Protein AF-A0A9N8K5P6-F1 (afdb_monomer_lite)

InterPro domains:
  IPR005018 DOMON domain [PS50836] (1-98)
  IPR005018 DOMON domain [SM00664] (9-98)
  IPR015920 Cellobiose dehydrogenase-like, cytochrome domain [PF16010] (2-132)
  IPR015920 Cellobiose dehydrogenase-like, cytochrome domain [cd09630] (1-126)
  IPR018825 Domain of unknown function DUF2427 [PF10348] (163-212)

Radius of gyration: 23.43 Å; chains: 1; bounding box: 53×35×74 Å

Foldseek 3Di:
DKDFLQFLKKKKWFDADQAQIFMWIKGAEPPPQGIAIFTFHHNDDDFTFGQPVWDWDKHWHQPPRMTDMDTHTDPVVVRRRDDFDLQDLFGKMKIFTHHGDPDHQYRDSGTGGDDTFKMWMKGFGSPVVDDPDDDAAPDPVRHNDDDRIGPTPPIGGDDPVLVVLLVVLLCCLPVPQLVVLVVCCVPPHPVSSVVSNVVSVVSVVVSVVSVVVVVVD

Organism: NCBI:txid2773714

Structure (mmCIF, N/CA/C/O backbone):
data_AF-A0A9N8K5P6-F1
#
_entry.id   AF-A0A9N8K5P6-F1
#
loop_
_atom_site.group_PDB
_atom_site.id
_atom_site.type_symbol
_atom_site.label_atom_id
_atom_site.label_alt_id
_atom_site.label_comp_id
_atom_site.label_asym_id
_atom_site.label_entity_id
_atom_site.label_seq_id
_atom_site.pdbx_PDB_ins_code
_atom_site.Cartn_x
_atom_site.Cartn_y
_atom_site.Cartn_z
_atom_site.occupancy
_atom_site.B_iso_or_equiv
_atom_site.auth_seq_id
_atom_site.auth_comp_id
_atom_site.auth_asym_id
_atom_site.auth_atom_id
_atom_site.pdbx_PDB_model_num
ATOM 1 N N . MET A 1 1 ? 3.058 -6.501 -15.083 1.00 87.50 1 MET A N 1
ATOM 2 C CA . MET A 1 1 ? 2.907 -6.883 -13.651 1.00 87.50 1 MET A CA 1
ATOM 3 C C . MET A 1 1 ? 1.873 -7.989 -13.558 1.00 87.50 1 MET A C 1
ATOM 5 O O . MET A 1 1 ? 0.856 -7.876 -14.226 1.00 87.50 1 MET A O 1
ATOM 9 N N . SER A 1 2 ? 2.097 -9.017 -12.738 1.00 87.88 2 SER A N 1
ATOM 10 C CA . SER A 1 2 ? 1.132 -10.106 -12.546 1.00 87.88 2 SER A CA 1
ATOM 11 C C . SER A 1 2 ? 1.103 -10.608 -11.103 1.00 87.88 2 SER A C 1
ATOM 13 O O . SER A 1 2 ? 2.124 -10.571 -10.417 1.00 87.88 2 SER A O 1
ATOM 15 N N . GLY A 1 3 ? -0.041 -11.108 -10.638 1.00 86.56 3 GLY A N 1
ATOM 16 C CA . GLY A 1 3 ? -0.183 -11.628 -9.280 1.00 86.56 3 GLY A CA 1
ATOM 17 C C . GLY A 1 3 ? -1.524 -12.314 -9.006 1.00 86.56 3 GLY A C 1
ATOM 18 O O . GLY A 1 3 ? -2.425 -12.293 -9.839 1.00 86.56 3 GLY A O 1
ATOM 19 N N . PRO A 1 4 ? -1.668 -12.961 -7.840 1.00 86.19 4 PRO A N 1
ATOM 20 C CA . PRO A 1 4 ? -2.814 -13.811 -7.544 1.00 86.19 4 PRO A CA 1
ATOM 21 C C . PRO A 1 4 ? -4.109 -13.021 -7.313 1.00 86.19 4 PRO A C 1
ATOM 23 O O . PRO A 1 4 ? -4.176 -12.151 -6.446 1.00 86.19 4 PRO A O 1
ATOM 26 N N . ALA A 1 5 ? -5.183 -13.432 -7.986 1.00 82.31 5 ALA A N 1
ATOM 27 C CA . ALA A 1 5 ? -6.506 -12.811 -7.931 1.00 82.31 5 ALA A CA 1
ATOM 28 C C . ALA A 1 5 ? -7.290 -13.066 -6.630 1.00 82.31 5 ALA A C 1
ATOM 30 O O . ALA A 1 5 ? -8.395 -12.562 -6.448 1.00 82.31 5 ALA A O 1
ATOM 31 N N . LYS A 1 6 ? -6.722 -13.845 -5.700 1.00 85.19 6 LYS A N 1
ATOM 32 C CA . LYS A 1 6 ? -7.287 -14.077 -4.356 1.00 85.19 6 LYS A CA 1
ATOM 33 C C . LYS A 1 6 ? -7.200 -12.845 -3.440 1.00 85.19 6 LYS A C 1
ATOM 35 O O . LYS A 1 6 ? -7.878 -12.795 -2.414 1.00 85.19 6 LYS A O 1
ATOM 40 N N . HIS A 1 7 ? -6.329 -11.894 -3.774 1.00 87.44 7 HIS A N 1
ATOM 41 C CA . HIS A 1 7 ? -6.191 -10.623 -3.069 1.00 87.44 7 HIS A CA 1
ATOM 42 C C . HIS A 1 7 ? -7.052 -9.557 -3.750 1.00 87.44 7 HIS A C 1
ATOM 44 O O . HIS A 1 7 ? -7.233 -9.579 -4.965 1.00 87.44 7 HIS A O 1
ATOM 50 N N . SER A 1 8 ? -7.583 -8.627 -2.958 1.00 86.06 8 SER A N 1
ATOM 51 C CA . SER A 1 8 ? -8.420 -7.517 -3.444 1.00 86.06 8 SER A CA 1
ATOM 52 C C . SER A 1 8 ? -7.702 -6.606 -4.429 1.00 86.06 8 SER A C 1
ATOM 54 O O . SER A 1 8 ? -8.324 -6.047 -5.331 1.00 86.06 8 SER A O 1
ATOM 56 N N . TRP A 1 9 ? -6.391 -6.486 -4.267 1.00 89.50 9 TRP A N 1
ATOM 57 C CA . TRP A 1 9 ? -5.513 -5.735 -5.138 1.00 89.50 9 TRP A CA 1
ATOM 58 C C . TRP A 1 9 ? -4.071 -6.226 -4.973 1.00 89.50 9 TRP A C 1
ATOM 60 O O . TRP A 1 9 ? -3.723 -6.861 -3.973 1.00 89.50 9 TRP A O 1
ATOM 70 N N . ILE A 1 10 ? -3.231 -5.931 -5.956 1.00 92.62 10 ILE A N 1
ATOM 71 C CA . ILE A 1 10 ? -1.774 -6.083 -5.906 1.00 92.62 10 ILE A CA 1
ATOM 72 C C . ILE A 1 10 ? -1.142 -4.760 -6.328 1.00 92.62 10 ILE A C 1
ATOM 74 O O . ILE A 1 10 ? -1.756 -4.003 -7.082 1.00 92.62 10 ILE A O 1
ATOM 78 N N . ALA A 1 11 ? 0.069 -4.465 -5.871 1.00 94.94 11 ALA A N 1
ATOM 79 C CA . ALA A 1 11 ? 0.777 -3.293 -6.363 1.00 94.94 11 ALA A CA 1
ATOM 80 C C . ALA A 1 11 ? 2.288 -3.482 -6.413 1.00 94.94 11 ALA A C 1
ATOM 82 O O . ALA A 1 11 ? 2.871 -4.270 -5.665 1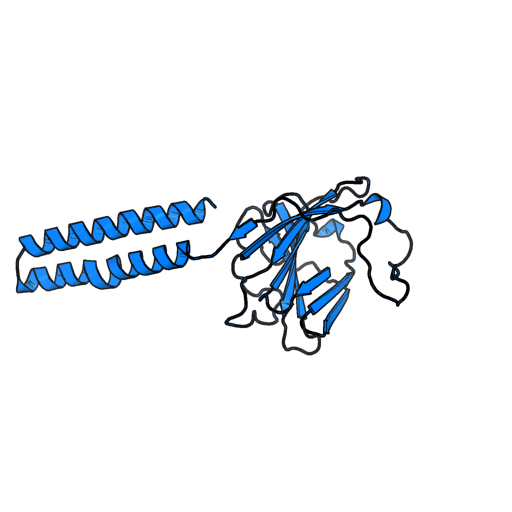.00 94.94 11 ALA A O 1
ATOM 83 N N . VAL A 1 12 ? 2.905 -2.692 -7.284 1.00 96.12 12 VAL A N 1
ATOM 84 C CA . VAL A 1 12 ? 4.346 -2.449 -7.322 1.00 96.12 12 VAL A CA 1
ATOM 85 C C . VAL A 1 12 ? 4.568 -0.951 -7.167 1.00 96.12 12 VAL A C 1
ATOM 87 O O . VAL A 1 12 ? 3.865 -0.156 -7.789 1.00 96.12 12 VAL A O 1
ATOM 90 N N . GLY A 1 13 ? 5.533 -0.569 -6.338 1.00 96.19 13 GLY A N 1
ATOM 91 C CA . GLY A 1 13 ? 5.937 0.815 -6.122 1.00 96.19 13 GLY A CA 1
ATOM 92 C C . GLY A 1 13 ? 7.424 1.020 -6.385 1.00 96.19 13 GLY A C 1
ATOM 93 O O . GLY A 1 13 ? 8.228 0.099 -6.245 1.00 96.19 13 GLY A O 1
ATOM 94 N N . THR A 1 14 ? 7.799 2.227 -6.783 1.00 95.44 14 THR A N 1
ATOM 95 C CA . THR A 1 14 ? 9.196 2.644 -6.969 1.00 95.44 14 THR A CA 1
ATOM 96 C C . THR A 1 14 ? 9.814 3.088 -5.643 1.00 95.44 14 THR A C 1
ATOM 98 O O . THR A 1 14 ? 9.140 3.724 -4.835 1.00 95.44 14 THR A O 1
ATOM 101 N N . GLY A 1 15 ? 11.102 2.823 -5.424 1.00 95.25 15 GLY A N 1
ATOM 102 C CA . GLY A 1 15 ? 11.795 3.210 -4.189 1.00 95.25 15 GLY A CA 1
ATOM 103 C C . GLY A 1 15 ? 11.850 2.088 -3.149 1.00 95.25 15 GLY A C 1
ATOM 104 O O . GLY A 1 15 ? 11.564 0.930 -3.446 1.00 95.25 15 GLY A O 1
ATOM 105 N N . SER A 1 16 ? 12.289 2.424 -1.936 1.00 94.69 16 SER A N 1
ATOM 106 C CA . SER A 1 16 ? 12.536 1.469 -0.842 1.00 94.69 16 SER A CA 1
ATOM 107 C C . SER A 1 16 ? 11.425 1.400 0.210 1.00 94.69 16 SER A C 1
ATOM 109 O O . SER A 1 16 ? 11.451 0.506 1.057 1.00 94.69 16 SER A O 1
ATOM 111 N N . GLU A 1 17 ? 10.474 2.325 0.184 1.00 94.12 17 GLU A N 1
ATOM 112 C CA . GLU A 1 17 ? 9.376 2.469 1.147 1.00 94.12 17 GLU A CA 1
ATOM 113 C C . GLU A 1 17 ? 8.172 3.134 0.472 1.00 94.12 17 GLU A C 1
ATOM 115 O O . GLU A 1 17 ? 8.281 3.560 -0.678 1.00 94.12 17 GLU A O 1
ATOM 120 N N . MET A 1 18 ? 7.015 3.163 1.138 1.00 94.38 18 MET A N 1
ATOM 121 C CA . MET A 1 18 ? 5.779 3.695 0.557 1.00 94.38 18 MET A CA 1
ATOM 122 C C . MET A 1 18 ? 5.798 5.224 0.500 1.00 94.38 18 MET A C 1
ATOM 124 O O . MET A 1 18 ? 5.302 5.819 -0.466 1.00 94.38 18 MET A O 1
ATOM 128 N N . GLN A 1 19 ? 6.405 5.860 1.506 1.00 94.62 19 GLN A N 1
ATOM 129 C CA . GLN A 1 19 ? 6.681 7.286 1.494 1.00 94.62 19 GLN A CA 1
ATOM 130 C C . GLN A 1 19 ? 7.429 7.696 0.215 1.00 94.62 19 GLN A C 1
ATOM 132 O O . GLN A 1 19 ? 8.483 7.170 -0.131 1.00 94.62 19 GLN A O 1
ATOM 137 N N . ASN A 1 20 ? 6.873 8.685 -0.487 1.00 94.69 20 ASN A N 1
ATOM 138 C CA . ASN A 1 20 ? 7.397 9.227 -1.740 1.00 94.69 20 ASN A CA 1
ATOM 139 C C . ASN A 1 20 ? 7.527 8.182 -2.867 1.00 94.69 20 ASN A C 1
ATOM 141 O O . ASN A 1 20 ? 8.331 8.350 -3.787 1.00 94.69 20 ASN A O 1
ATOM 145 N N . SER A 1 21 ? 6.726 7.113 -2.830 1.00 95.06 21 SER A N 1
ATOM 146 C CA . SER A 1 21 ? 6.678 6.094 -3.879 1.00 95.06 21 SER A CA 1
ATOM 147 C C . SER A 1 21 ? 5.589 6.377 -4.911 1.00 95.06 21 SER A C 1
ATOM 149 O O . SER A 1 21 ? 4.441 6.684 -4.571 1.00 95.06 21 SER A O 1
ATOM 151 N N . MET A 1 22 ? 5.937 6.223 -6.191 1.00 94.88 22 MET A N 1
ATOM 152 C CA . MET A 1 22 ? 4.951 6.060 -7.256 1.00 94.88 22 MET A CA 1
ATOM 153 C C . MET A 1 22 ? 4.522 4.598 -7.293 1.00 94.88 22 MET A C 1
ATOM 155 O O . MET A 1 22 ? 5.348 3.705 -7.470 1.00 94.88 22 MET A O 1
ATOM 159 N N . MET A 1 23 ? 3.225 4.359 -7.142 1.00 95.62 23 MET A N 1
ATOM 160 C CA . MET A 1 23 ? 2.640 3.032 -6.993 1.00 95.62 23 MET A CA 1
ATOM 161 C C . MET A 1 23 ? 1.680 2.726 -8.137 1.00 95.62 23 MET A C 1
ATOM 163 O O . MET A 1 23 ? 0.862 3.555 -8.535 1.00 95.62 23 MET A O 1
ATOM 167 N N . PHE A 1 24 ? 1.744 1.499 -8.633 1.00 94.81 24 PHE A N 1
ATOM 168 C CA . PHE A 1 24 ? 0.876 0.969 -9.674 1.00 94.81 24 PHE A CA 1
ATOM 169 C C . PHE A 1 24 ? 0.001 -0.109 -9.053 1.00 94.81 24 PHE A C 1
ATOM 171 O O . PHE A 1 24 ? 0.462 -1.221 -8.802 1.00 94.81 24 PHE A O 1
ATOM 178 N N . VAL A 1 25 ? -1.248 0.243 -8.760 1.00 93.56 25 VAL A N 1
ATOM 179 C CA . VAL A 1 25 ? -2.193 -0.612 -8.039 1.00 93.56 25 VAL A CA 1
ATOM 180 C C . VAL A 1 25 ? -3.137 -1.266 -9.037 1.00 93.56 25 VAL A C 1
ATOM 182 O O . VAL A 1 25 ? -3.811 -0.572 -9.793 1.00 93.56 25 VAL A O 1
ATOM 185 N N . LEU A 1 26 ? -3.196 -2.592 -9.032 1.00 90.12 26 LEU A N 1
ATOM 186 C CA . LEU A 1 26 ? -4.072 -3.396 -9.876 1.00 90.12 26 LEU A CA 1
ATOM 187 C C . LEU A 1 26 ? -5.104 -4.107 -9.004 1.00 90.12 26 LEU A C 1
ATOM 189 O O . LEU A 1 26 ? -4.741 -4.831 -8.080 1.00 90.12 26 LEU A O 1
ATOM 193 N N . TYR A 1 27 ? -6.384 -3.939 -9.307 1.00 84.56 27 TYR A N 1
ATOM 194 C CA . TYR A 1 27 ? -7.478 -4.649 -8.640 1.00 84.56 27 TYR A CA 1
ATOM 195 C C . TYR A 1 27 ? -8.428 -5.274 -9.641 1.00 84.56 27 TYR A C 1
ATOM 197 O O . TYR A 1 27 ? -8.502 -4.869 -10.799 1.00 84.56 27 TYR A O 1
ATOM 205 N N . SER A 1 28 ? -9.179 -6.258 -9.153 1.00 72.75 28 SER A N 1
ATOM 206 C CA . SER A 1 28 ? -10.244 -6.897 -9.910 1.00 72.75 28 SER A CA 1
ATOM 207 C C . SER A 1 28 ? -11.293 -5.871 -10.326 1.00 72.75 28 SER A C 1
ATOM 209 O O . SER A 1 28 ? -11.812 -5.153 -9.472 1.00 72.75 28 SER A O 1
ATOM 211 N N . ASP A 1 29 ? -11.672 -5.868 -11.596 1.00 70.06 29 ASP A N 1
ATOM 212 C CA . ASP A 1 29 ? -12.848 -5.146 -12.061 1.00 70.06 29 ASP A CA 1
ATOM 213 C C . ASP A 1 29 ? -13.754 -6.115 -12.823 1.00 70.06 29 ASP A C 1
ATOM 215 O O . ASP A 1 29 ? -13.290 -6.884 -13.659 1.00 70.06 29 ASP A O 1
ATOM 219 N N . ASN A 1 30 ? -15.057 -6.096 -12.529 1.00 58.47 30 ASN A N 1
ATOM 220 C CA . ASN A 1 30 ? -16.032 -6.921 -13.246 1.00 58.47 30 ASN A CA 1
ATOM 221 C C . ASN A 1 30 ? -16.494 -6.263 -14.567 1.00 58.47 30 ASN A C 1
ATOM 223 O O . ASN A 1 30 ? -17.465 -6.729 -15.163 1.00 58.47 30 ASN A O 1
ATOM 227 N N . THR A 1 31 ? -15.865 -5.170 -15.015 1.00 60.44 31 THR A N 1
ATOM 228 C CA . THR A 1 31 ? -16.085 -4.609 -16.358 1.00 60.44 31 THR A CA 1
ATOM 229 C C . THR A 1 31 ? -15.342 -5.408 -17.446 1.00 60.44 31 THR A C 1
ATOM 231 O O . THR A 1 31 ? -14.709 -6.429 -17.181 1.00 60.44 31 THR A O 1
ATOM 234 N N . LYS A 1 32 ? -15.439 -4.954 -18.708 1.00 51.28 32 LYS A N 1
ATOM 235 C CA . LYS A 1 32 ? -15.048 -5.680 -19.935 1.00 51.28 32 LYS A CA 1
ATOM 236 C C . LYS A 1 32 ? -13.592 -6.185 -19.994 1.00 51.28 32 LYS A C 1
ATOM 238 O O . LYS A 1 32 ? -13.308 -7.011 -20.854 1.00 51.28 32 LYS A O 1
ATOM 243 N N . HIS A 1 33 ? -12.693 -5.705 -19.130 1.00 57.00 33 HIS A N 1
ATOM 244 C CA . HIS A 1 33 ? -11.255 -6.020 -19.162 1.00 57.00 33 HIS A CA 1
ATOM 245 C C . HIS A 1 33 ? -10.741 -6.797 -17.933 1.00 57.00 33 HIS A C 1
ATOM 247 O O . HIS A 1 33 ? -9.554 -7.092 -17.852 1.00 57.00 33 HIS A O 1
ATOM 253 N N . GLY A 1 34 ? -11.604 -7.146 -16.971 1.00 65.88 34 GLY A N 1
ATOM 254 C CA . GLY A 1 34 ? -11.268 -8.051 -15.859 1.00 65.88 34 GLY A CA 1
ATOM 255 C C . GLY A 1 34 ? -10.377 -7.483 -14.738 1.00 65.88 34 GLY A C 1
ATOM 256 O O . GLY A 1 34 ? -10.319 -8.085 -13.662 1.00 65.88 34 GLY A O 1
ATOM 257 N N . ALA A 1 35 ? -9.709 -6.342 -14.942 1.00 77.56 35 ALA A N 1
ATOM 258 C CA . ALA A 1 35 ? -8.940 -5.628 -13.921 1.00 77.56 35 ALA A CA 1
ATOM 259 C C . ALA A 1 35 ? -8.806 -4.123 -14.232 1.00 77.56 35 ALA A C 1
ATOM 261 O O . ALA A 1 35 ? -8.798 -3.719 -15.396 1.00 77.56 35 ALA A O 1
ATOM 262 N N . THR A 1 36 ? -8.642 -3.310 -13.186 1.00 85.88 36 THR A N 1
ATOM 263 C CA . THR A 1 36 ? -8.404 -1.860 -13.264 1.00 85.88 36 THR A CA 1
ATOM 264 C C . THR A 1 36 ? -7.027 -1.522 -12.710 1.00 85.88 36 THR A C 1
ATOM 266 O O . THR A 1 36 ? -6.672 -1.937 -11.606 1.00 85.88 36 THR A O 1
ATOM 269 N N . LEU A 1 37 ? -6.265 -0.730 -13.470 1.00 89.56 37 LEU A N 1
ATOM 270 C CA . LEU A 1 37 ? -4.981 -0.170 -13.056 1.00 89.56 37 LEU A CA 1
ATOM 271 C C . LEU A 1 37 ? -5.162 1.271 -12.560 1.00 89.56 37 LEU A C 1
ATOM 273 O O . LEU A 1 37 ? -5.755 2.108 -13.238 1.00 89.56 37 LEU A O 1
ATOM 277 N N . SER A 1 38 ? -4.592 1.571 -11.400 1.00 91.75 38 SER A N 1
ATOM 278 C CA . SER A 1 38 ? -4.575 2.892 -10.784 1.00 91.75 38 SER A CA 1
ATOM 279 C C . SER A 1 38 ? -3.142 3.303 -10.464 1.00 91.75 38 SER A C 1
ATOM 281 O O . SER A 1 38 ? -2.499 2.700 -9.603 1.00 91.75 38 SER A O 1
ATOM 283 N N . THR A 1 39 ? -2.675 4.398 -11.062 1.00 94.50 39 THR A N 1
ATOM 284 C CA . THR A 1 39 ? -1.414 5.037 -10.660 1.00 94.50 39 THR A CA 1
ATOM 285 C C . THR A 1 39 ? -1.647 5.921 -9.441 1.00 94.50 39 THR A C 1
ATOM 287 O O . THR A 1 39 ? -2.553 6.759 -9.447 1.00 94.50 39 THR A O 1
ATOM 290 N N . ARG A 1 40 ? -0.849 5.746 -8.389 1.00 95.19 40 ARG A N 1
ATOM 291 C CA . ARG A 1 40 ? -0.992 6.468 -7.123 1.00 95.19 40 ARG A CA 1
ATOM 292 C C . ARG A 1 40 ? 0.338 6.989 -6.597 1.00 95.19 40 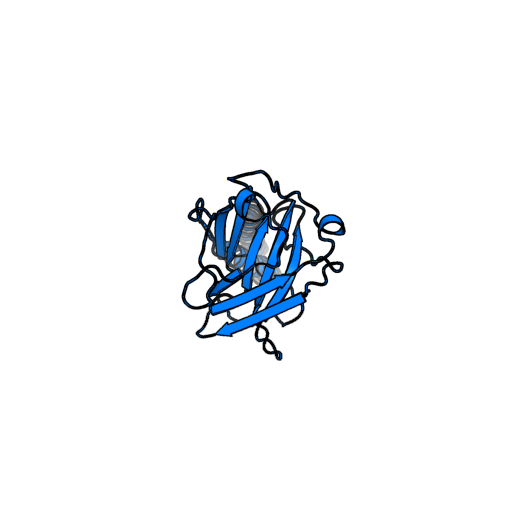ARG A C 1
ATOM 294 O O . ARG A 1 40 ? 1.398 6.505 -6.981 1.00 95.19 40 ARG A O 1
ATOM 301 N N . TYR A 1 41 ? 0.259 7.962 -5.700 1.00 95.06 41 TYR A N 1
ATOM 302 C CA . TYR A 1 41 ? 1.399 8.545 -5.005 1.00 95.06 41 TYR A CA 1
ATOM 303 C C . TYR A 1 41 ? 1.062 8.796 -3.534 1.00 95.06 41 TYR A C 1
ATOM 305 O O . TYR A 1 41 ? -0.068 9.174 -3.213 1.00 95.06 41 TYR A O 1
ATOM 313 N N . SER A 1 42 ? 2.038 8.620 -2.647 1.00 92.81 42 SER A N 1
ATOM 314 C CA . SER A 1 42 ? 1.919 8.991 -1.236 1.00 92.81 42 SER A CA 1
ATOM 315 C C . SER A 1 42 ? 3.142 9.767 -0.767 1.00 92.81 42 SER A C 1
ATOM 317 O O . SER A 1 42 ? 4.254 9.516 -1.214 1.00 92.81 42 SER A O 1
ATOM 319 N N . THR A 1 43 ? 2.941 10.689 0.173 1.00 92.81 43 THR A N 1
ATOM 320 C CA . THR A 1 43 ? 4.018 11.418 0.866 1.00 92.81 43 THR A CA 1
ATOM 321 C C . THR A 1 43 ? 4.388 10.778 2.209 1.00 92.81 43 THR A C 1
ATOM 323 O O . THR A 1 43 ? 5.160 11.351 2.973 1.00 9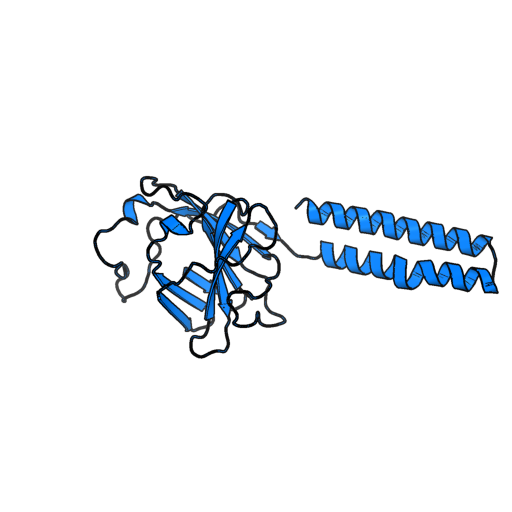2.81 43 THR A O 1
ATOM 326 N N . GLY A 1 44 ? 3.815 9.618 2.527 1.00 92.12 44 GLY A N 1
ATOM 327 C CA . GLY A 1 44 ? 4.026 8.880 3.771 1.00 92.12 44 GLY A CA 1
ATOM 328 C C . GLY A 1 44 ? 3.341 7.511 3.734 1.00 92.12 44 GLY A C 1
ATOM 329 O O . GLY A 1 44 ? 2.965 7.027 2.665 1.00 92.12 44 GLY A O 1
ATOM 330 N N . GLU A 1 45 ? 3.119 6.928 4.906 1.00 89.56 45 GLU A N 1
ATOM 331 C CA . GLU A 1 45 ? 2.528 5.594 5.094 1.00 89.56 45 GLU A CA 1
ATOM 332 C C . GLU A 1 45 ? 0.983 5.624 5.193 1.00 89.56 45 GLU A C 1
ATOM 334 O O . GLU A 1 45 ? 0.359 4.862 5.925 1.00 89.56 45 GLU A O 1
ATOM 339 N N . GLN A 1 46 ? 0.338 6.545 4.473 1.00 90.75 46 GLN A N 1
ATOM 340 C CA . GLN A 1 46 ? -1.120 6.664 4.363 1.00 90.75 46 GLN A CA 1
ATOM 341 C C . GLN A 1 46 ? -1.643 6.143 3.021 1.00 90.75 46 GLN A C 1
ATOM 343 O O . GLN A 1 46 ? -0.875 5.934 2.083 1.00 90.75 46 GLN A O 1
ATOM 348 N N . GLU A 1 47 ? -2.970 6.010 2.890 1.00 92.94 47 GLU A N 1
ATOM 349 C CA . GLU A 1 47 ? -3.580 5.613 1.619 1.00 92.94 47 GLU A CA 1
ATOM 350 C C . GLU A 1 47 ? -3.078 6.508 0.463 1.00 92.94 47 GLU A C 1
ATOM 352 O O . GLU A 1 47 ? -3.219 7.739 0.515 1.00 92.94 47 GLU A O 1
ATOM 357 N N . PRO A 1 48 ? -2.492 5.911 -0.591 1.00 94.69 48 PRO A N 1
ATOM 358 C CA . PRO A 1 48 ? -1.900 6.672 -1.669 1.00 94.69 48 PRO A CA 1
ATOM 359 C C . PRO A 1 48 ? -3.008 7.266 -2.540 1.00 94.69 48 PRO A C 1
ATOM 361 O O . PRO A 1 48 ? -4.036 6.636 -2.806 1.00 94.69 48 PRO A O 1
ATOM 364 N N . LYS A 1 49 ? -2.796 8.492 -3.016 1.00 94.00 49 LYS A N 1
ATOM 365 C CA . LYS A 1 49 ? -3.776 9.243 -3.805 1.00 94.00 49 LYS A CA 1
ATOM 366 C C . LYS A 1 49 ? -3.609 8.967 -5.290 1.00 94.00 49 LYS A C 1
ATOM 368 O O . LYS A 1 49 ? -2.489 8.865 -5.783 1.00 94.00 49 LYS A O 1
ATOM 373 N N . TYR A 1 50 ? -4.728 8.875 -6.001 1.00 93.56 50 TYR A N 1
ATOM 374 C CA . TYR A 1 50 ? -4.744 8.710 -7.452 1.00 93.56 50 TYR A CA 1
ATOM 375 C C . TYR A 1 50 ? -4.091 9.898 -8.174 1.00 93.56 50 TYR A C 1
ATOM 377 O O . TYR A 1 50 ? -4.344 11.053 -7.830 1.00 93.56 50 TYR A O 1
ATOM 385 N N . VAL A 1 51 ? -3.285 9.607 -9.198 1.00 92.56 51 VAL A N 1
ATOM 386 C CA . VAL A 1 51 ? -2.627 10.605 -10.053 1.00 92.56 51 VAL A CA 1
ATOM 387 C C . VAL A 1 51 ? -3.366 10.680 -11.394 1.00 92.56 51 VAL A C 1
ATOM 389 O O . VAL A 1 51 ? -3.201 9.822 -12.266 1.00 92.56 51 VAL A O 1
ATOM 392 N N . SER A 1 52 ? -4.193 11.717 -11.558 1.00 85.56 52 SER A N 1
ATOM 393 C CA . SER A 1 52 ? -5.121 11.882 -12.692 1.00 85.56 52 SER A CA 1
ATOM 394 C C . SER A 1 52 ? -4.461 12.088 -14.047 1.00 85.56 52 SER A C 1
ATOM 396 O O . SER A 1 52 ? -5.060 11.773 -15.074 1.00 85.56 52 SER A O 1
ATOM 398 N N . ASP A 1 53 ? -3.230 12.585 -14.056 1.00 79.81 53 ASP A N 1
ATOM 399 C CA . ASP A 1 53 ? -2.519 12.931 -15.290 1.00 79.81 53 ASP A CA 1
ATOM 400 C C . ASP A 1 53 ? -1.902 11.704 -15.970 1.00 79.81 53 ASP A C 1
ATOM 402 O O . ASP A 1 53 ? -1.304 11.795 -17.045 1.00 79.81 53 ASP A O 1
ATOM 406 N N . THR A 1 54 ? -2.093 10.525 -15.373 1.00 81.75 54 THR A N 1
ATOM 407 C CA . THR A 1 54 ? -1.648 9.264 -15.943 1.00 81.75 54 THR A CA 1
ATOM 408 C C . THR A 1 54 ? -2.710 8.692 -16.879 1.00 81.75 54 THR A C 1
ATOM 410 O O . THR A 1 54 ? -3.806 8.320 -16.470 1.00 81.75 54 THR A O 1
ATOM 413 N N . LYS A 1 55 ? -2.387 8.630 -18.174 1.00 83.56 55 LYS A N 1
ATOM 414 C CA . LYS A 1 55 ? -3.225 7.998 -19.207 1.00 83.56 55 LYS A CA 1
ATOM 415 C C . LYS A 1 55 ? -2.450 6.859 -19.874 1.00 83.56 55 LYS A C 1
ATOM 417 O O . LYS A 1 55 ? -1.942 7.058 -20.980 1.00 83.56 55 LYS A O 1
ATOM 422 N N . PRO A 1 56 ? -2.271 5.714 -19.191 1.00 87.56 56 PRO A N 1
ATOM 423 C CA . PRO A 1 56 ? -1.571 4.583 -19.777 1.00 87.56 56 PRO A CA 1
ATOM 424 C C . PRO A 1 56 ? -2.405 3.922 -20.876 1.00 87.56 56 PRO A C 1
ATOM 426 O O . PRO A 1 56 ? -3.622 3.782 -20.760 1.00 87.56 56 PRO A O 1
ATOM 429 N N . GLU A 1 57 ? -1.727 3.460 -21.919 1.00 88.44 57 GLU A N 1
ATOM 430 C CA . GLU A 1 57 ? -2.260 2.435 -22.814 1.00 88.44 57 GLU A CA 1
ATOM 431 C C . GLU A 1 57 ? -2.085 1.096 -22.097 1.00 88.44 57 GLU A C 1
ATOM 433 O O . GLU A 1 57 ? -0.959 0.739 -21.755 1.00 88.44 57 GLU A O 1
ATOM 438 N N . LEU A 1 58 ? -3.177 0.388 -21.804 1.00 87.50 58 LEU A N 1
ATOM 439 C CA . LEU A 1 58 ? -3.128 -0.814 -20.973 1.00 87.50 58 LEU A CA 1
ATOM 440 C C . LEU A 1 58 ? -3.811 -2.010 -21.630 1.00 87.50 58 LEU A C 1
ATOM 442 O O . LEU A 1 58 ? -4.831 -1.873 -22.306 1.00 87.50 58 LEU A O 1
ATOM 446 N N . HIS A 1 59 ? -3.260 -3.188 -21.361 1.00 86.00 59 HIS A N 1
ATOM 447 C CA . HIS A 1 59 ? -3.863 -4.484 -21.620 1.00 86.00 59 HIS A CA 1
ATOM 448 C C . HIS A 1 59 ? -3.867 -5.271 -20.310 1.00 86.00 59 HIS A C 1
ATOM 450 O O . HIS A 1 59 ? -2.810 -5.527 -19.736 1.00 86.00 59 HIS A O 1
ATOM 456 N N . ALA A 1 60 ? -5.055 -5.607 -19.813 1.00 82.75 60 ALA A N 1
ATOM 457 C CA . ALA A 1 60 ? -5.223 -6.356 -18.578 1.00 82.75 60 ALA A CA 1
ATOM 458 C C . ALA A 1 60 ? -5.964 -7.664 -18.849 1.00 82.75 60 ALA A C 1
ATOM 460 O O . ALA A 1 60 ? -6.892 -7.702 -19.659 1.00 82.75 60 ALA A O 1
ATOM 461 N N . THR A 1 61 ? -5.554 -8.720 -18.154 1.00 79.38 61 THR A N 1
ATOM 462 C CA . THR A 1 61 ? -6.173 -10.042 -18.216 1.00 79.38 61 THR A CA 1
ATOM 463 C C . THR A 1 61 ? -6.373 -10.600 -16.811 1.00 79.38 61 THR A C 1
ATOM 465 O O . THR A 1 61 ? -5.663 -10.263 -15.858 1.00 79.38 61 THR A O 1
ATOM 468 N N . ASN A 1 62 ? -7.379 -11.459 -16.677 1.00 78.81 62 ASN A N 1
ATOM 469 C CA . ASN A 1 62 ? -7.607 -12.266 -15.487 1.00 78.81 62 ASN A CA 1
ATOM 470 C C . ASN A 1 62 ? -7.821 -13.709 -15.938 1.00 78.81 62 ASN A C 1
ATOM 472 O O . ASN A 1 62 ? -8.921 -14.081 -16.345 1.00 78.81 62 ASN A O 1
ATOM 476 N N . GLU A 1 63 ? -6.757 -14.501 -15.892 1.00 79.88 63 GLU A N 1
ATOM 477 C CA . GLU A 1 63 ? -6.757 -15.888 -16.348 1.00 79.88 63 GLU A CA 1
ATOM 478 C C . GLU A 1 63 ? -6.294 -16.799 -15.216 1.00 79.88 63 GLU A C 1
ATOM 480 O O . GLU A 1 63 ? -5.315 -16.514 -14.528 1.00 79.88 63 GLU A O 1
ATOM 485 N N . ASN A 1 64 ? -7.017 -17.900 -14.993 1.00 82.12 64 ASN A N 1
ATOM 486 C CA . ASN A 1 64 ? -6.681 -18.925 -13.996 1.00 82.12 64 ASN A CA 1
ATOM 487 C C . ASN A 1 64 ? -6.399 -18.380 -12.581 1.00 82.12 64 ASN A C 1
ATOM 489 O O . ASN A 1 64 ? -5.582 -18.925 -11.839 1.00 82.12 64 ASN A O 1
ATOM 493 N N . GLY A 1 65 ? -7.082 -17.300 -12.189 1.00 80.50 65 GLY A N 1
ATOM 494 C CA . GLY A 1 65 ? -6.900 -16.682 -10.877 1.00 80.50 65 GLY A CA 1
ATOM 495 C C . GLY A 1 65 ? -5.606 -15.876 -10.740 1.00 80.50 65 GLY A C 1
ATOM 496 O O . GLY A 1 65 ? -5.151 -15.661 -9.615 1.00 80.50 65 GLY A O 1
ATOM 497 N N . ILE A 1 66 ? -5.021 -15.422 -11.850 1.00 83.81 66 ILE A N 1
ATOM 498 C CA . ILE A 1 66 ? -3.903 -14.479 -11.902 1.00 83.81 66 ILE A CA 1
ATOM 499 C C . ILE A 1 66 ? -4.361 -13.216 -12.639 1.00 83.81 66 ILE A C 1
ATOM 501 O O . ILE A 1 66 ? -4.792 -13.279 -13.789 1.00 83.81 66 ILE A O 1
ATOM 505 N N . PHE A 1 67 ? -4.225 -12.062 -11.987 1.00 83.44 67 PHE A N 1
ATOM 506 C CA . PHE A 1 67 ? -4.294 -10.771 -12.662 1.00 83.44 67 PHE A CA 1
ATOM 507 C C . PHE A 1 67 ? -2.971 -10.500 -13.355 1.00 83.44 67 PHE A C 1
ATOM 509 O O . PHE A 1 67 ? -1.923 -10.624 -12.723 1.00 83.44 67 PHE A O 1
ATOM 516 N N . SER A 1 68 ? -3.024 -10.068 -14.609 1.00 85.31 68 SER A N 1
ATOM 517 C CA . SER A 1 68 ? -1.865 -9.558 -15.333 1.00 85.31 68 SER A CA 1
ATOM 518 C C . SER A 1 68 ? -2.214 -8.236 -15.998 1.00 85.31 68 SER A C 1
ATOM 520 O O . SER A 1 68 ? -3.332 -8.039 -16.468 1.00 85.31 68 SER A O 1
ATOM 522 N N . VAL A 1 69 ? -1.263 -7.311 -16.009 1.00 87.56 69 VAL A N 1
ATOM 523 C CA . VAL A 1 69 ? -1.391 -6.031 -16.698 1.00 87.56 69 VAL A CA 1
ATOM 524 C C . VAL A 1 69 ? -0.077 -5.651 -17.359 1.00 87.56 69 VAL A C 1
ATOM 526 O O . VAL A 1 69 ? 0.978 -5.639 -16.711 1.00 87.56 69 VAL A O 1
ATOM 529 N N . ASP A 1 70 ? -0.183 -5.280 -18.625 1.00 87.69 70 ASP A N 1
ATOM 530 C CA . ASP A 1 70 ? 0.844 -4.596 -19.390 1.00 87.69 70 ASP A CA 1
ATOM 531 C C . ASP A 1 70 ? 0.376 -3.160 -19.609 1.00 87.69 70 ASP A C 1
ATOM 533 O O . ASP A 1 70 ? -0.721 -2.920 -20.113 1.00 87.69 70 ASP A O 1
ATOM 537 N N . ALA A 1 71 ? 1.179 -2.195 -19.167 1.00 89.38 71 ALA A N 1
ATOM 538 C CA . ALA A 1 71 ? 0.825 -0.784 -19.210 1.00 89.38 71 ALA A CA 1
ATOM 539 C C . ALA A 1 71 ? 1.975 0.036 -19.782 1.00 89.38 71 ALA A C 1
ATOM 541 O O . ALA A 1 71 ? 3.109 -0.032 -19.308 1.00 89.38 71 ALA A O 1
ATOM 542 N N . HIS A 1 72 ? 1.661 0.842 -20.788 1.00 88.88 72 HIS A N 1
ATOM 543 C CA . HIS A 1 72 ? 2.585 1.745 -21.443 1.00 88.88 72 HIS A CA 1
ATOM 544 C C . HIS A 1 72 ? 2.238 3.188 -21.092 1.00 88.88 72 HIS A C 1
ATOM 546 O O . HIS A 1 72 ? 1.157 3.696 -21.400 1.00 88.88 72 HIS A O 1
ATOM 552 N N . TYR A 1 73 ? 3.185 3.859 -20.446 1.00 89.44 73 TYR A N 1
ATOM 553 C CA . TYR A 1 73 ? 3.040 5.240 -20.026 1.00 89.44 73 TYR A CA 1
ATOM 554 C C . TYR A 1 73 ? 3.842 6.175 -20.929 1.00 89.44 73 TYR A C 1
ATOM 556 O O . TYR A 1 73 ? 5.059 6.057 -21.045 1.00 89.44 73 TYR A O 1
ATOM 564 N N . LYS A 1 74 ? 3.167 7.168 -21.513 1.00 87.81 74 LYS A N 1
ATOM 565 C CA . LYS A 1 74 ? 3.804 8.235 -22.296 1.00 87.81 74 LYS A CA 1
ATOM 566 C C . LYS A 1 74 ? 4.081 9.448 -21.409 1.00 87.81 74 LYS A C 1
ATOM 568 O O . LYS A 1 74 ? 3.278 9.770 -20.535 1.00 87.81 74 LYS A O 1
ATOM 573 N N . LYS A 1 75 ? 5.194 10.145 -21.673 1.00 84.06 75 LYS A N 1
ATOM 574 C CA . LYS A 1 75 ? 5.591 11.390 -20.979 1.00 84.06 75 LYS A CA 1
ATOM 575 C C . LYS A 1 75 ? 5.613 11.244 -19.446 1.00 84.06 75 LYS A C 1
ATOM 577 O O . LYS A 1 75 ? 5.136 12.117 -18.732 1.00 84.06 75 LYS A O 1
ATOM 582 N N . SER A 1 76 ? 6.156 10.134 -18.940 1.00 83.38 76 SER A N 1
ATOM 583 C CA . SER A 1 76 ? 6.153 9.823 -17.503 1.00 83.38 76 SER A CA 1
ATOM 584 C C . SER A 1 76 ? 6.856 10.862 -16.630 1.00 83.38 76 SER A C 1
ATOM 586 O O . SER A 1 76 ? 6.442 11.098 -15.498 1.00 83.38 76 SER A O 1
ATOM 588 N N . SER A 1 77 ? 7.849 11.560 -17.182 1.00 81.12 77 SER A N 1
ATOM 589 C CA . SER A 1 77 ? 8.583 12.624 -16.495 1.00 81.12 77 SER A CA 1
ATOM 590 C C . SER A 1 77 ? 7.717 13.787 -15.999 1.00 81.12 77 SER A C 1
ATOM 592 O O . SER A 1 77 ? 8.159 14.505 -15.111 1.00 81.12 77 SER A O 1
ATOM 594 N N . SER A 1 78 ? 6.505 13.994 -16.532 1.00 83.12 78 SER A N 1
ATOM 595 C CA . SER A 1 78 ? 5.644 15.103 -16.097 1.00 83.12 78 SER A CA 1
ATOM 596 C C . SER A 1 78 ? 4.835 14.812 -14.831 1.00 83.12 78 SER A C 1
ATOM 598 O O . SER A 1 78 ? 4.365 15.752 -14.202 1.00 83.12 78 SER A O 1
ATOM 600 N N . TRP A 1 79 ? 4.622 13.540 -14.483 1.00 84.81 79 TRP A N 1
ATOM 601 C CA . TRP A 1 79 ? 3.763 13.129 -13.359 1.00 84.81 79 TRP A CA 1
ATOM 602 C C . TRP A 1 79 ? 4.452 12.171 -12.378 1.00 84.81 79 TRP A C 1
ATOM 604 O O . TRP A 1 79 ? 3.904 11.882 -11.314 1.00 84.81 79 TRP A O 1
ATOM 614 N N . MET A 1 80 ? 5.637 11.654 -12.714 1.00 87.94 80 MET A N 1
ATOM 615 C CA . MET A 1 80 ? 6.447 10.884 -11.776 1.00 87.94 80 MET A CA 1
ATOM 616 C C . MET A 1 80 ? 7.046 11.808 -10.719 1.00 87.94 80 MET A C 1
ATOM 618 O O . MET A 1 80 ? 7.908 12.631 -11.010 1.00 87.94 80 MET A O 1
ATOM 622 N N . HIS A 1 81 ? 6.602 11.635 -9.477 1.00 85.00 81 HIS A N 1
ATOM 623 C CA . HIS A 1 81 ? 7.095 12.413 -8.341 1.00 85.00 81 HIS A CA 1
ATOM 624 C C . HIS A 1 81 ? 8.437 11.909 -7.798 1.00 85.00 81 HIS A C 1
ATOM 626 O O . HIS A 1 81 ? 9.125 12.650 -7.101 1.00 85.00 81 HIS A O 1
ATOM 632 N N . ASN A 1 82 ? 8.821 10.665 -8.105 1.00 86.56 82 ASN A N 1
ATOM 633 C CA . ASN A 1 82 ? 10.092 10.097 -7.678 1.00 86.56 82 ASN A CA 1
ATOM 634 C C . ASN A 1 82 ? 10.931 9.584 -8.854 1.00 86.56 82 ASN A C 1
ATOM 636 O O . ASN A 1 82 ? 10.417 9.237 -9.916 1.00 86.56 82 ASN A O 1
ATOM 640 N N . HIS A 1 83 ? 12.250 9.582 -8.663 1.00 86.38 83 HIS A N 1
ATOM 641 C CA . HIS A 1 83 ? 13.219 9.272 -9.707 1.00 86.38 83 HIS A CA 1
ATOM 642 C C . HIS A 1 83 ? 13.551 7.775 -9.739 1.00 86.38 83 HIS A C 1
ATOM 644 O O . HIS A 1 83 ? 13.867 7.174 -8.712 1.00 86.38 83 HIS A O 1
ATOM 650 N N . ILE A 1 84 ? 13.526 7.191 -10.937 1.00 91.75 84 ILE A N 1
ATOM 651 C CA . ILE A 1 84 ? 14.076 5.863 -11.221 1.00 91.75 84 ILE A CA 1
ATOM 652 C C . ILE A 1 84 ? 15.439 6.067 -11.878 1.00 91.75 84 ILE A C 1
ATOM 654 O O . ILE A 1 84 ? 15.517 6.663 -12.952 1.00 91.75 84 ILE A O 1
ATOM 658 N N . ASP A 1 85 ? 16.502 5.554 -11.264 1.00 93.44 85 ASP A N 1
ATOM 659 C CA . ASP A 1 85 ? 17.831 5.577 -11.859 1.00 93.44 85 ASP A CA 1
ATOM 660 C C . ASP A 1 85 ? 17.954 4.486 -12.928 1.00 93.44 85 ASP A C 1
ATOM 662 O O . ASP A 1 85 ? 18.174 3.308 -12.641 1.00 93.44 85 ASP A O 1
ATOM 666 N N . MET A 1 86 ? 17.826 4.908 -14.185 1.00 92.12 86 MET A N 1
ATOM 667 C CA . MET A 1 86 ? 17.917 4.033 -15.355 1.00 92.12 86 MET A CA 1
ATOM 668 C C . MET A 1 86 ? 19.328 3.467 -15.590 1.00 92.12 86 MET A C 1
ATOM 670 O O . MET A 1 86 ? 19.491 2.560 -16.403 1.00 92.12 86 MET A O 1
ATOM 674 N N . SER A 1 87 ? 20.346 3.978 -14.890 1.00 95.31 87 SER A N 1
ATOM 675 C CA . SER A 1 87 ? 21.726 3.483 -14.954 1.00 95.31 87 SER A CA 1
ATOM 676 C C . SER A 1 87 ? 22.070 2.485 -13.843 1.00 95.31 87 SER A C 1
ATOM 678 O O . SER A 1 87 ? 23.126 1.853 -13.879 1.00 95.31 87 SER A O 1
ATOM 680 N N . SER A 1 88 ? 21.177 2.306 -12.865 1.00 96.25 88 SER A N 1
ATOM 681 C CA . SER A 1 88 ? 21.411 1.427 -11.723 1.00 96.25 88 SER A CA 1
ATOM 682 C C . SER A 1 88 ? 21.120 -0.035 -12.051 1.00 96.25 88 SER A C 1
ATOM 684 O O . SER A 1 88 ? 20.056 -0.385 -12.559 1.00 96.25 88 SER A O 1
ATOM 686 N N . SER A 1 89 ? 22.036 -0.921 -11.656 1.00 96.19 89 SER A N 1
ATOM 687 C CA . SER A 1 89 ? 21.809 -2.374 -11.673 1.00 96.19 89 SER A CA 1
ATOM 688 C C . SER A 1 89 ? 21.022 -2.885 -10.458 1.00 96.19 89 SER A C 1
ATOM 690 O O . SER A 1 89 ? 20.707 -4.072 -10.368 1.00 96.19 89 SER A O 1
ATOM 692 N N . LYS A 1 90 ? 20.721 -2.007 -9.491 1.00 96.69 90 LYS A N 1
ATOM 693 C CA . LYS A 1 90 ? 20.027 -2.329 -8.235 1.00 96.69 90 LYS A CA 1
ATOM 694 C C . LYS A 1 90 ? 19.028 -1.233 -7.859 1.00 96.69 90 LYS A C 1
ATOM 696 O O . LYS A 1 90 ? 19.025 -0.756 -6.726 1.00 96.69 90 LYS A O 1
ATOM 701 N N . GLN A 1 91 ? 18.182 -0.820 -8.797 1.00 97.38 91 GLN A N 1
ATOM 702 C CA . GLN A 1 91 ? 17.123 0.144 -8.510 1.00 97.38 91 GLN A CA 1
ATOM 703 C C . GLN A 1 91 ? 16.108 -0.480 -7.537 1.00 97.38 91 GLN A C 1
ATOM 705 O O . GLN A 1 91 ? 15.582 -1.552 -7.843 1.00 97.38 91 GLN A O 1
ATOM 710 N N . PRO A 1 92 ? 15.803 0.159 -6.394 1.00 97.38 92 PRO A N 1
ATOM 711 C CA . PRO A 1 92 ? 14.849 -0.371 -5.429 1.00 97.38 92 PRO A CA 1
ATOM 712 C C . PRO A 1 92 ? 13.399 -0.220 -5.898 1.00 97.38 92 PRO A C 1
ATOM 714 O O . PRO A 1 92 ? 13.000 0.819 -6.439 1.00 97.38 92 PRO A O 1
ATOM 717 N N . PHE A 1 93 ? 12.627 -1.268 -5.629 1.00 97.31 93 PHE A N 1
ATOM 718 C CA . PHE A 1 93 ? 11.182 -1.329 -5.766 1.00 97.31 93 PHE A CA 1
ATOM 719 C C . PHE A 1 93 ? 10.566 -2.020 -4.547 1.00 97.31 93 PHE A C 1
ATOM 721 O O . PHE A 1 93 ? 11.192 -2.837 -3.861 1.00 97.31 93 PHE A O 1
ATOM 728 N N . ILE A 1 94 ? 9.295 -1.725 -4.318 1.00 97.25 94 ILE A N 1
ATOM 729 C CA . ILE A 1 94 ? 8.451 -2.392 -3.334 1.00 97.25 94 ILE A CA 1
ATOM 730 C C . ILE A 1 94 ? 7.335 -3.145 -4.048 1.00 97.25 94 ILE A C 1
ATOM 732 O O . ILE A 1 94 ? 6.890 -2.756 -5.129 1.00 97.25 94 ILE A O 1
ATOM 736 N N . PHE A 1 95 ? 6.865 -4.229 -3.448 1.00 96.44 95 PHE A N 1
ATOM 737 C CA . PHE A 1 95 ? 5.670 -4.931 -3.900 1.00 96.44 95 PHE A CA 1
ATOM 738 C C . PHE A 1 95 ? 4.751 -5.185 -2.722 1.00 96.44 95 PHE A C 1
ATOM 740 O O . PHE A 1 95 ? 5.189 -5.235 -1.569 1.00 96.44 95 PHE A O 1
ATOM 747 N N . THR A 1 96 ? 3.472 -5.377 -3.018 1.00 95.25 96 THR A N 1
ATOM 748 C CA . THR A 1 96 ? 2.493 -5.604 -1.973 1.00 95.25 96 THR A CA 1
ATOM 749 C C . THR A 1 96 ? 1.226 -6.305 -2.470 1.00 95.25 96 THR A C 1
ATOM 751 O O . THR A 1 96 ? 0.882 -6.248 -3.655 1.00 95.25 96 THR A O 1
ATOM 754 N N . LEU A 1 97 ? 0.545 -6.991 -1.550 1.00 92.88 97 LEU A N 1
ATOM 755 C CA . LEU A 1 97 ? -0.740 -7.647 -1.748 1.00 92.88 97 LEU A CA 1
ATOM 756 C C . LEU A 1 97 ? -1.760 -7.076 -0.756 1.00 92.88 97 LEU A C 1
ATOM 758 O O . LEU A 1 97 ? -1.541 -7.084 0.460 1.00 92.88 97 LEU A O 1
ATOM 762 N N . GLY A 1 98 ? -2.905 -6.648 -1.282 1.00 90.50 98 GLY A N 1
ATOM 763 C CA . GLY A 1 98 ? -4.068 -6.239 -0.505 1.00 90.50 98 GLY A CA 1
ATOM 764 C C . GLY A 1 98 ? -4.671 -7.387 0.308 1.00 90.50 98 GLY A C 1
ATOM 765 O O . GLY A 1 98 ? -4.315 -8.550 0.110 1.00 90.50 98 GLY A O 1
ATOM 766 N N . PRO A 1 99 ? -5.623 -7.117 1.206 1.00 87.50 99 PRO A N 1
ATOM 767 C CA . PRO A 1 99 ? -6.293 -8.159 1.973 1.00 87.50 99 PRO A CA 1
ATOM 768 C C . PRO A 1 99 ? -7.036 -9.127 1.049 1.00 87.50 99 PRO A C 1
ATOM 770 O O . PRO A 1 99 ? -7.444 -8.779 -0.068 1.00 87.50 99 PRO A O 1
ATOM 773 N N . LYS A 1 100 ? -7.202 -10.371 1.507 1.00 84.62 100 LYS A N 1
ATOM 774 C CA . LYS A 1 100 ? -8.018 -11.364 0.798 1.00 84.62 100 LYS A CA 1
ATOM 775 C C . LYS A 1 100 ? -9.471 -10.890 0.788 1.00 84.62 100 LYS A C 1
ATOM 777 O O . LYS A 1 100 ? -9.972 -10.400 1.795 1.00 84.62 100 LYS A O 1
ATOM 782 N N . LEU A 1 101 ? -10.136 -11.011 -0.356 1.00 65.94 101 LEU A N 1
ATOM 783 C CA . LEU A 1 101 ? -11.454 -10.412 -0.559 1.00 65.94 101 LEU A CA 1
ATOM 784 C C . LEU A 1 101 ? -12.553 -11.044 0.305 1.00 65.94 101 LEU A C 1
ATOM 786 O O . LEU A 1 101 ? -12.953 -12.179 0.062 1.00 65.94 101 LEU A O 1
ATOM 790 N N . HIS A 1 102 ? -13.139 -10.226 1.183 1.00 50.41 102 HIS A N 1
ATOM 791 C CA . HIS A 1 102 ? -14.588 -10.120 1.367 1.00 50.41 102 HIS A CA 1
ATOM 792 C C . HIS A 1 102 ? -14.997 -8.708 0.894 1.00 50.41 102 HIS A C 1
ATOM 794 O O . HIS A 1 102 ? -14.803 -7.739 1.616 1.00 50.41 102 HIS A O 1
ATOM 800 N N . GLY A 1 103 ? -15.523 -8.577 -0.331 1.00 52.00 103 GLY A N 1
ATOM 801 C CA . GLY A 1 103 ? -16.003 -7.296 -0.886 1.00 52.00 103 GLY A CA 1
ATOM 802 C C . GLY A 1 103 ? -15.071 -6.684 -1.936 1.00 52.00 103 GLY A C 1
ATOM 803 O O . GLY A 1 103 ? -14.000 -6.180 -1.623 1.00 52.00 103 GLY A O 1
ATOM 804 N N . LYS A 1 104 ? -15.490 -6.766 -3.203 1.00 56.72 104 LYS A N 1
ATOM 805 C CA . LYS A 1 104 ? -14.737 -6.346 -4.395 1.00 56.72 104 LYS A CA 1
ATOM 806 C C . LYS A 1 104 ? -14.458 -4.840 -4.351 1.00 56.72 104 LYS A C 1
ATOM 808 O O . LYS A 1 104 ? -15.396 -4.055 -4.223 1.00 56.72 104 LYS A O 1
ATOM 813 N N . THR A 1 105 ? -13.197 -4.441 -4.491 1.00 56.66 105 THR A N 1
ATOM 814 C CA . THR A 1 105 ? -12.816 -3.054 -4.781 1.00 56.66 105 THR A CA 1
ATOM 815 C C . THR A 1 105 ? -13.526 -2.647 -6.072 1.00 56.66 105 THR A C 1
ATOM 817 O O . THR A 1 105 ? -13.410 -3.319 -7.094 1.00 56.66 105 THR A O 1
ATOM 820 N N . GLY A 1 106 ? -14.381 -1.624 -6.009 1.00 57.94 106 GLY A N 1
ATOM 821 C CA . GLY A 1 106 ? -15.120 -1.163 -7.185 1.00 57.94 106 GLY A CA 1
ATOM 822 C C . GLY A 1 106 ? -14.150 -0.799 -8.312 1.00 57.94 106 GLY A C 1
ATOM 823 O O . GLY A 1 106 ? -13.087 -0.248 -8.045 1.00 57.94 106 GLY A O 1
ATOM 824 N N . GLY A 1 107 ? -14.512 -1.081 -9.565 1.00 67.94 107 GLY A N 1
ATOM 825 C CA . GLY A 1 107 ? -13.666 -0.921 -10.759 1.00 67.94 107 GLY A CA 1
ATOM 826 C C . GLY A 1 107 ? -13.156 0.489 -11.090 1.00 67.94 107 GLY A C 1
ATOM 827 O O . GLY A 1 107 ? -12.625 0.709 -12.173 1.00 67.94 107 GLY A O 1
ATOM 828 N N . SER A 1 108 ? -13.319 1.462 -10.194 1.00 81.19 108 SER A N 1
ATOM 829 C CA . SER A 1 108 ? -12.890 2.848 -10.384 1.00 81.19 108 SER A CA 1
ATOM 830 C C . SER A 1 108 ? -11.407 3.017 -10.079 1.00 81.19 108 SER A C 1
ATOM 832 O O . SER A 1 108 ? -10.971 2.564 -9.024 1.00 81.19 108 SER A O 1
ATOM 834 N N . SER A 1 109 ? -10.658 3.762 -10.903 1.00 82.00 109 SER A N 1
ATOM 835 C CA . SER A 1 109 ? -9.250 4.146 -10.659 1.00 82.00 109 SER A CA 1
ATOM 836 C C . SER A 1 109 ? -9.035 4.915 -9.340 1.00 82.00 109 SER A C 1
ATOM 838 O O . SER A 1 109 ? -7.937 4.943 -8.790 1.00 82.00 109 SER A O 1
ATOM 840 N N . THR A 1 110 ? -10.099 5.498 -8.785 1.00 86.12 110 THR A N 1
ATOM 841 C CA . THR A 1 110 ? -10.087 6.298 -7.551 1.00 86.12 110 THR A CA 1
ATOM 842 C C . THR A 1 110 ? -10.644 5.568 -6.327 1.00 86.12 110 THR A C 1
ATOM 844 O O . THR A 1 110 ? -10.866 6.200 -5.298 1.00 86.12 110 THR A O 1
ATOM 847 N N . ALA A 1 111 ? -10.913 4.261 -6.420 1.00 86.31 111 ALA A N 1
ATOM 848 C CA . ALA A 1 111 ? -11.521 3.502 -5.329 1.00 86.31 111 ALA A CA 1
ATOM 849 C C . ALA A 1 111 ? -10.675 3.543 -4.044 1.00 86.31 111 ALA A C 1
ATOM 851 O O . ALA A 1 111 ? -9.459 3.376 -4.101 1.00 86.31 111 ALA A O 1
ATOM 852 N N . THR A 1 112 ? -11.306 3.696 -2.881 1.00 88.25 112 THR A N 1
ATOM 853 C CA . THR A 1 112 ? -10.603 3.529 -1.603 1.00 88.25 112 THR A CA 1
ATOM 854 C C . THR A 1 112 ? -10.105 2.090 -1.457 1.00 88.25 112 THR A C 1
ATOM 856 O O . THR A 1 112 ? -10.852 1.147 -1.740 1.00 88.25 112 THR A O 1
ATOM 859 N N . ILE A 1 113 ? -8.854 1.911 -1.029 1.00 87.31 113 ILE A N 1
ATOM 860 C CA . ILE A 1 113 ? -8.230 0.598 -0.826 1.00 87.31 113 ILE A CA 1
ATOM 861 C C . ILE A 1 113 ? -7.888 0.368 0.646 1.00 87.31 113 ILE A C 1
ATOM 863 O O . ILE A 1 113 ? -7.446 1.267 1.353 1.00 87.31 113 ILE A O 1
ATOM 867 N N . GLN A 1 114 ? -8.080 -0.868 1.104 1.00 87.00 114 GLN A N 1
ATOM 868 C CA . GLN A 1 114 ? -7.637 -1.295 2.433 1.00 87.00 114 GLN A CA 1
ATOM 869 C C . GLN A 1 114 ? -6.117 -1.476 2.469 1.00 87.00 114 GLN A C 1
ATOM 871 O O . GLN A 1 114 ? -5.532 -1.820 1.438 1.00 87.00 114 GLN A O 1
ATOM 876 N N . ARG A 1 115 ? -5.505 -1.308 3.653 1.00 88.62 115 ARG A N 1
ATOM 877 C CA . ARG A 1 115 ? -4.068 -1.530 3.896 1.00 88.62 115 ARG A CA 1
ATOM 878 C C . ARG A 1 115 ? -3.652 -2.918 3.422 1.00 88.62 115 ARG A C 1
ATOM 880 O O . ARG A 1 115 ? -4.386 -3.892 3.574 1.00 88.62 115 ARG A O 1
ATOM 887 N N . HIS A 1 116 ? -2.467 -3.005 2.836 1.00 91.31 116 HIS A N 1
ATOM 888 C CA . HIS A 1 116 ? -1.903 -4.279 2.432 1.00 91.31 116 HIS A CA 1
ATOM 889 C C . HIS A 1 116 ? -1.620 -5.218 3.602 1.00 91.31 116 HIS A C 1
ATOM 891 O O . HIS A 1 116 ? -1.246 -4.782 4.684 1.00 91.31 116 HIS A O 1
ATOM 897 N N . VAL A 1 117 ? -1.697 -6.521 3.333 1.00 91.50 117 VAL A N 1
ATOM 898 C CA . VAL A 1 117 ? -1.419 -7.584 4.315 1.00 91.50 117 VAL A CA 1
ATOM 899 C C . VAL A 1 117 ? -0.104 -8.306 4.054 1.00 91.50 117 VAL A C 1
ATOM 901 O O . VAL A 1 117 ? 0.372 -9.048 4.901 1.00 91.50 117 VAL A O 1
ATOM 904 N N . VAL A 1 118 ? 0.486 -8.133 2.870 1.00 93.38 118 VAL A N 1
ATOM 905 C CA . VAL A 1 118 ? 1.834 -8.617 2.552 1.00 93.38 118 VAL A CA 1
ATOM 906 C C . VAL A 1 118 ? 2.559 -7.517 1.809 1.00 93.38 118 VAL A C 1
ATOM 908 O O . VAL A 1 118 ? 2.002 -6.924 0.887 1.00 93.38 118 VAL A O 1
ATOM 911 N N . TYR A 1 119 ? 3.801 -7.258 2.176 1.00 95.31 119 TYR A N 1
ATOM 912 C CA . TYR A 1 119 ? 4.637 -6.273 1.508 1.00 95.31 119 TYR A CA 1
ATOM 913 C C . TYR A 1 119 ? 6.100 -6.673 1.615 1.00 95.31 119 TYR A C 1
ATOM 915 O O . TYR A 1 119 ? 6.501 -7.425 2.501 1.00 95.31 119 TYR A O 1
ATOM 923 N N . GLY A 1 120 ? 6.905 -6.198 0.679 1.00 96.69 120 GLY A N 1
ATOM 924 C CA . GLY A 1 120 ? 8.327 -6.480 0.658 1.00 96.69 120 GLY A CA 1
ATOM 925 C C . GLY A 1 120 ? 9.041 -5.657 -0.394 1.00 96.69 120 GLY A C 1
ATOM 926 O O . GLY A 1 120 ? 8.456 -4.796 -1.054 1.00 96.69 120 GLY A O 1
ATOM 927 N N . ARG A 1 121 ? 10.332 -5.930 -0.541 1.00 97.56 121 ARG A N 1
ATOM 928 C CA . ARG A 1 121 ? 11.237 -5.180 -1.405 1.00 97.56 121 ARG A CA 1
ATOM 929 C C . ARG A 1 121 ? 11.884 -6.106 -2.416 1.00 97.56 121 ARG A C 1
ATOM 931 O O . ARG A 1 121 ? 12.031 -7.303 -2.177 1.00 97.56 121 ARG A O 1
ATOM 938 N N . PHE A 1 122 ? 12.282 -5.539 -3.537 1.00 97.38 122 PHE A N 1
ATOM 939 C CA . PHE A 1 122 ? 13.122 -6.186 -4.532 1.00 97.38 122 PHE A CA 1
ATOM 940 C C . PHE A 1 122 ? 13.906 -5.109 -5.281 1.00 97.38 122 PHE A C 1
ATOM 942 O O . PHE A 1 122 ? 13.594 -3.921 -5.190 1.00 97.38 122 PHE A O 1
ATOM 949 N N . THR A 1 123 ? 14.939 -5.504 -6.012 1.00 97.62 123 THR A N 1
ATOM 950 C CA . THR A 1 123 ? 15.654 -4.594 -6.905 1.00 97.62 123 THR A CA 1
ATOM 951 C C . THR A 1 123 ? 15.496 -5.023 -8.353 1.00 97.62 123 THR A C 1
ATOM 953 O O . THR A 1 123 ? 15.311 -6.206 -8.643 1.00 97.62 123 THR A O 1
ATOM 956 N N . MET A 1 124 ? 15.573 -4.060 -9.268 1.00 96.00 124 MET A N 1
ATOM 957 C CA . MET A 1 124 ? 15.643 -4.311 -10.704 1.00 96.00 124 MET A CA 1
ATOM 958 C C . MET A 1 124 ? 16.916 -3.711 -11.301 1.00 96.00 124 MET A C 1
ATOM 960 O O . MET A 1 124 ? 17.363 -2.631 -10.911 1.00 96.00 124 MET A O 1
ATOM 964 N N . ASP A 1 125 ? 17.491 -4.434 -12.252 1.00 96.31 125 ASP A N 1
ATOM 965 C CA . ASP A 1 125 ? 18.606 -4.009 -13.082 1.00 96.31 125 ASP A CA 1
ATOM 966 C C . ASP A 1 125 ? 18.075 -3.161 -14.239 1.00 96.31 125 ASP A C 1
ATOM 968 O O . ASP A 1 125 ? 17.662 -3.673 -15.285 1.00 96.31 125 ASP A O 1
ATOM 972 N N . MET A 1 126 ? 18.061 -1.844 -14.037 1.00 94.62 126 MET A N 1
ATOM 973 C CA . MET A 1 126 ? 17.511 -0.906 -15.011 1.00 94.62 126 MET A CA 1
ATOM 974 C C . MET A 1 126 ? 18.395 -0.773 -16.249 1.00 94.62 126 MET A C 1
ATOM 976 O O . MET A 1 126 ? 17.882 -0.423 -17.310 1.00 94.62 126 MET A O 1
ATOM 980 N N . THR A 1 127 ? 19.677 -1.156 -16.172 1.00 93.50 127 THR A N 1
ATOM 981 C CA . THR A 1 127 ? 20.579 -1.154 -17.337 1.00 93.50 127 THR A CA 1
ATOM 982 C C . THR A 1 127 ? 20.097 -2.091 -18.448 1.00 93.50 127 THR A C 1
ATOM 984 O O . THR A 1 127 ? 20.386 -1.865 -19.620 1.00 93.50 127 THR A O 1
ATOM 987 N N . LYS A 1 128 ? 19.302 -3.108 -18.089 1.00 89.88 128 LYS A N 1
ATOM 988 C CA . LYS A 1 128 ? 18.663 -4.054 -19.016 1.00 89.88 128 LYS A CA 1
ATOM 989 C C . LYS A 1 128 ? 17.242 -3.655 -19.417 1.00 89.88 128 LYS A C 1
ATOM 991 O O . LYS A 1 128 ? 16.664 -4.285 -20.297 1.00 89.88 128 LYS A O 1
ATOM 996 N N . ALA A 1 129 ? 16.673 -2.642 -18.769 1.00 88.31 129 ALA A N 1
ATOM 997 C CA . ALA A 1 129 ? 15.306 -2.176 -18.989 1.00 88.31 129 ALA A CA 1
ATOM 998 C C . ALA A 1 129 ? 15.224 -0.978 -19.954 1.00 88.31 129 ALA A C 1
ATOM 1000 O O . ALA A 1 129 ? 14.128 -0.541 -20.304 1.00 88.31 129 ALA A O 1
ATOM 1001 N N . VAL A 1 130 ? 16.367 -0.446 -20.399 1.00 87.38 130 VAL A N 1
ATOM 1002 C CA . VAL A 1 130 ? 16.438 0.632 -21.391 1.00 87.38 130 VAL A CA 1
ATOM 1003 C C . VAL A 1 130 ? 16.580 0.030 -22.785 1.00 87.38 130 VAL A C 1
ATO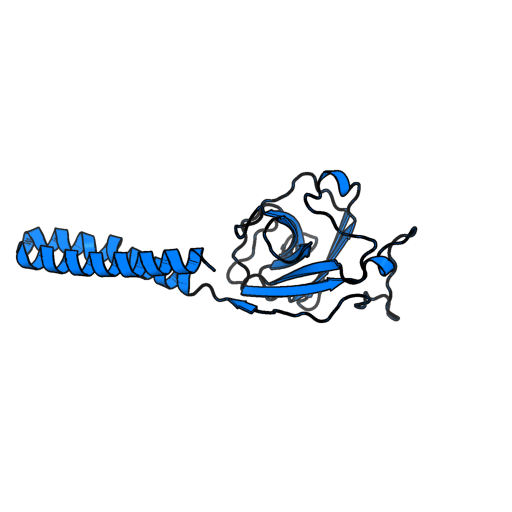M 1005 O O . VAL A 1 130 ? 17.528 -0.699 -23.069 1.00 87.38 130 VAL A O 1
ATOM 1008 N N . SER A 1 131 ? 15.650 0.358 -23.680 1.00 86.12 131 SER A N 1
ATOM 1009 C CA . SER A 1 131 ? 15.726 -0.030 -25.090 1.00 86.12 131 SER A CA 1
ATOM 1010 C C . SER A 1 131 ? 15.152 1.063 -25.990 1.00 86.12 131 SER A C 1
ATOM 1012 O O . SER A 1 131 ? 14.336 1.878 -25.559 1.00 86.12 131 SER A O 1
ATOM 1014 N N . SER A 1 132 ? 15.611 1.104 -27.241 1.00 83.81 132 SER A N 1
ATOM 1015 C CA . SER A 1 132 ? 15.096 2.007 -28.279 1.00 83.81 132 SER A CA 1
ATOM 1016 C C . SER A 1 132 ? 13.894 1.431 -29.036 1.00 83.81 132 SER A C 1
ATOM 1018 O O . SER A 1 132 ? 13.296 2.126 -29.857 1.00 83.81 132 SER A O 1
ATOM 1020 N N . SER A 1 133 ? 13.545 0.169 -28.779 1.00 82.06 133 SER A N 1
ATOM 1021 C CA . SER A 1 133 ? 12.446 -0.557 -29.408 1.00 82.06 133 SER A CA 1
ATOM 1022 C C . SER A 1 133 ? 11.310 -0.813 -28.418 1.00 82.06 133 SER A C 1
ATOM 1024 O O . SER A 1 133 ? 11.452 -0.678 -27.205 1.00 82.06 133 SER A O 1
ATOM 1026 N N . THR A 1 134 ? 10.143 -1.181 -28.941 1.00 76.06 134 THR A N 1
ATOM 1027 C CA . THR A 1 134 ? 9.033 -1.640 -28.105 1.00 76.06 134 THR A CA 1
ATOM 1028 C C . THR A 1 134 ? 9.441 -2.901 -27.340 1.00 76.06 134 THR A C 1
ATOM 1030 O O . THR A 1 134 ? 9.975 -3.816 -27.976 1.00 76.06 134 THR A O 1
ATOM 1033 N N . PRO A 1 135 ? 9.148 -3.003 -26.028 1.00 78.56 135 PRO A N 1
ATOM 1034 C CA . PRO A 1 135 ? 9.401 -4.216 -25.258 1.00 78.56 135 PRO A CA 1
ATOM 1035 C C . PRO A 1 135 ? 8.861 -5.453 -25.982 1.00 78.56 135 PRO A C 1
ATOM 1037 O O . PRO A 1 135 ? 7.752 -5.429 -26.515 1.00 78.56 135 PRO A O 1
ATOM 1040 N N . GLN A 1 136 ? 9.665 -6.510 -26.050 1.00 78.50 136 GLN A N 1
ATOM 1041 C CA . GLN A 1 136 ? 9.285 -7.790 -26.645 1.00 78.50 136 GLN A CA 1
ATOM 1042 C C . GLN A 1 136 ? 9.244 -8.858 -25.557 1.00 78.50 136 GLN A C 1
ATOM 1044 O O . GLN A 1 136 ? 9.999 -8.789 -24.586 1.00 78.50 136 GLN A O 1
ATOM 1049 N N . LEU A 1 137 ? 8.378 -9.851 -25.751 1.00 81.25 137 LEU A N 1
ATOM 1050 C CA . LEU A 1 137 ? 8.316 -11.033 -24.900 1.00 81.25 137 LEU A CA 1
ATOM 1051 C C . LEU A 1 137 ? 9.680 -11.732 -24.913 1.00 81.25 137 LEU A C 1
ATOM 1053 O O . LEU A 1 137 ? 10.282 -11.919 -25.969 1.00 81.25 137 LEU A O 1
ATOM 1057 N N . ASN A 1 138 ? 10.172 -12.097 -23.734 1.00 82.88 138 ASN A N 1
ATOM 1058 C CA . ASN A 1 138 ? 11.516 -12.640 -23.535 1.00 82.88 138 ASN A CA 1
ATOM 1059 C C . ASN A 1 138 ? 11.531 -14.146 -23.220 1.00 82.88 138 ASN A C 1
ATOM 1061 O O . ASN A 1 138 ? 12.581 -14.674 -22.861 1.00 82.88 138 ASN A O 1
ATOM 1065 N N . GLY A 1 139 ? 10.385 -14.823 -23.317 1.00 83.06 139 GLY A N 1
ATOM 1066 C CA . GLY A 1 139 ? 10.253 -16.265 -23.128 1.00 83.06 139 GLY A CA 1
ATOM 1067 C C . GLY A 1 139 ? 9.889 -17.019 -24.404 1.00 83.06 139 GLY A C 1
ATOM 1068 O O . GLY A 1 139 ? 9.154 -16.510 -25.249 1.00 83.06 139 GLY A O 1
ATOM 1069 N N . ASP A 1 140 ? 10.333 -18.275 -24.484 1.00 78.94 140 ASP A N 1
ATOM 1070 C CA . ASP A 1 140 ? 10.225 -19.140 -25.672 1.00 78.94 140 ASP A CA 1
ATOM 1071 C C . ASP A 1 140 ? 8.780 -19.421 -26.133 1.00 78.94 140 ASP A C 1
ATOM 1073 O O . ASP A 1 140 ? 8.546 -19.720 -27.300 1.00 78.94 140 ASP A O 1
ATOM 1077 N N . ASN A 1 141 ? 7.794 -19.268 -25.241 1.00 78.94 141 ASN A N 1
ATOM 1078 C CA . ASN A 1 141 ? 6.369 -19.495 -25.521 1.00 78.94 141 ASN A CA 1
ATOM 1079 C C . ASN A 1 141 ? 5.566 -18.194 -25.703 1.00 78.94 141 ASN A C 1
ATOM 1081 O O . ASN A 1 141 ? 4.358 -18.181 -25.473 1.00 78.94 141 ASN A O 1
ATOM 1085 N N . GLY A 1 142 ? 6.226 -17.079 -26.037 1.00 73.44 142 GLY A N 1
ATOM 1086 C CA . GLY A 1 142 ? 5.559 -15.776 -26.110 1.00 73.44 142 GLY A CA 1
ATOM 1087 C C . GLY A 1 142 ? 5.057 -15.302 -24.743 1.00 73.44 142 GLY A C 1
ATOM 1088 O O . GLY A 1 142 ? 3.989 -14.708 -24.639 1.00 73.44 142 GLY A O 1
ATOM 1089 N N . ALA A 1 143 ? 5.817 -15.598 -23.687 1.00 74.94 143 ALA A N 1
ATOM 1090 C CA . ALA A 1 143 ? 5.498 -15.230 -22.312 1.00 74.94 143 ALA A CA 1
ATOM 1091 C C . ALA A 1 143 ? 6.524 -14.235 -21.757 1.00 74.94 143 ALA A C 1
ATOM 1093 O O . ALA A 1 143 ? 7.697 -14.257 -22.137 1.00 74.94 143 ALA A O 1
ATOM 1094 N N . TRP A 1 144 ? 6.092 -13.393 -20.819 1.00 78.31 144 TRP A N 1
ATOM 1095 C CA . TRP A 1 144 ? 6.997 -12.595 -19.997 1.00 78.31 144 TRP A CA 1
ATOM 1096 C C . TRP A 1 144 ? 7.656 -13.487 -18.940 1.00 78.31 144 TRP A C 1
ATOM 1098 O O . TRP A 1 144 ? 6.971 -14.095 -18.117 1.00 78.31 144 TRP A O 1
ATOM 1108 N N . ILE A 1 145 ? 8.985 -13.545 -18.937 1.00 82.88 145 ILE A N 1
ATOM 1109 C CA . ILE A 1 145 ? 9.784 -14.236 -17.920 1.00 82.88 145 ILE A CA 1
ATOM 1110 C C . ILE A 1 145 ? 10.531 -13.189 -17.095 1.00 82.88 145 ILE A C 1
ATOM 1112 O O . ILE A 1 145 ? 11.054 -12.209 -17.629 1.00 82.88 145 ILE A O 1
ATOM 1116 N N . SER A 1 146 ? 10.596 -13.390 -15.778 1.00 84.75 146 SER A N 1
ATOM 1117 C CA . SER A 1 146 ? 11.365 -12.505 -14.902 1.00 84.75 146 SER A CA 1
ATOM 1118 C C . SER A 1 146 ? 12.841 -12.494 -15.313 1.00 84.75 146 SER A C 1
ATOM 1120 O O . SER A 1 146 ? 13.485 -13.539 -15.384 1.00 84.75 146 SER A O 1
ATOM 1122 N N . SER A 1 147 ? 13.371 -11.307 -15.597 1.00 88.19 147 SER A N 1
ATOM 1123 C CA . SER A 1 147 ? 14.772 -11.086 -15.948 1.00 88.19 147 SER A CA 1
ATOM 1124 C C . SER A 1 147 ? 15.233 -9.767 -15.345 1.00 88.19 147 SER A C 1
ATOM 1126 O O . SER A 1 147 ? 14.499 -8.782 -15.364 1.00 88.19 147 SER A O 1
ATOM 1128 N N . GLY A 1 148 ? 16.438 -9.752 -14.774 1.00 90.38 148 GLY A N 1
ATOM 1129 C CA . GLY A 1 148 ? 17.010 -8.549 -14.165 1.00 90.38 148 GLY A CA 1
ATOM 1130 C C . GLY A 1 148 ? 16.370 -8.120 -12.840 1.00 90.38 148 GLY A C 1
ATOM 1131 O O . GLY A 1 148 ? 16.780 -7.103 -12.300 1.00 90.38 148 GLY A O 1
ATOM 1132 N N . ALA A 1 149 ? 15.418 -8.872 -12.282 1.00 93.06 149 ALA A N 1
ATOM 1133 C CA . ALA A 1 149 ? 14.877 -8.627 -10.944 1.00 93.06 149 ALA A CA 1
ATOM 1134 C C . ALA A 1 149 ? 15.561 -9.519 -9.894 1.00 93.06 149 ALA A C 1
ATOM 1136 O O . ALA A 1 149 ? 15.883 -10.678 -10.164 1.00 93.06 149 ALA A O 1
ATOM 1137 N N . SER A 1 150 ? 15.772 -8.996 -8.686 1.00 96.25 150 SER A N 1
ATOM 1138 C CA . SER A 1 150 ? 16.219 -9.791 -7.541 1.00 96.25 150 SER A CA 1
ATOM 1139 C C . SER A 1 150 ? 15.080 -10.638 -6.974 1.00 96.25 150 SER A C 1
ATOM 1141 O O . SER A 1 150 ? 13.901 -10.325 -7.144 1.00 96.25 150 SER A O 1
ATOM 1143 N N . SER A 1 151 ? 15.430 -11.652 -6.181 1.00 95.19 151 SER A N 1
ATOM 1144 C CA . SER A 1 151 ? 14.472 -12.252 -5.251 1.00 95.19 151 SER A CA 1
ATOM 1145 C C . SER A 1 151 ? 13.915 -11.194 -4.294 1.00 95.19 151 SER A C 1
ATOM 1147 O O . SER A 1 151 ? 14.614 -10.241 -3.930 1.00 95.19 151 SER A O 1
ATOM 1149 N N . ALA A 1 152 ? 12.665 -11.384 -3.873 1.00 95.31 152 ALA A N 1
ATOM 1150 C CA . ALA A 1 152 ? 12.049 -10.562 -2.842 1.00 95.31 152 ALA A CA 1
ATOM 1151 C C . ALA A 1 152 ? 12.789 -10.713 -1.502 1.00 95.31 152 ALA A C 1
ATOM 1153 O O . ALA A 1 152 ? 13.190 -11.814 -1.122 1.00 95.31 152 ALA A O 1
ATOM 1154 N N . TYR A 1 153 ? 12.940 -9.613 -0.771 1.00 96.75 153 TYR A N 1
ATOM 1155 C CA . TYR A 1 153 ? 13.546 -9.567 0.557 1.00 96.75 153 TYR A CA 1
ATOM 1156 C C . TYR A 1 153 ? 12.784 -8.607 1.474 1.00 96.75 153 TYR A C 1
ATOM 1158 O O . TYR A 1 153 ? 11.993 -7.779 1.020 1.00 96.75 153 TYR A O 1
ATOM 1166 N N . GLY A 1 154 ? 13.006 -8.736 2.787 1.00 94.56 154 GLY A N 1
ATOM 1167 C CA . GLY A 1 154 ? 12.284 -7.943 3.787 1.00 94.56 154 GLY A CA 1
ATOM 1168 C C . GLY A 1 154 ? 10.768 -8.114 3.683 1.00 94.56 154 GLY A C 1
ATOM 1169 O O . GLY A 1 154 ? 10.038 -7.139 3.834 1.00 94.56 154 GLY A O 1
ATOM 1170 N N . VAL A 1 155 ? 10.319 -9.325 3.337 1.00 95.69 155 VAL A N 1
ATOM 1171 C CA . VAL A 1 155 ? 8.900 -9.642 3.183 1.00 95.69 155 VAL A CA 1
ATOM 1172 C C . VAL A 1 155 ? 8.281 -9.758 4.566 1.00 95.69 155 VAL A C 1
ATOM 1174 O O . VAL A 1 155 ? 8.740 -10.550 5.386 1.00 95.69 155 VAL A O 1
ATOM 1177 N N . SER A 1 156 ? 7.238 -8.976 4.796 1.00 92.62 156 SER A N 1
ATOM 1178 C CA . SER A 1 156 ? 6.442 -8.999 6.012 1.00 92.62 156 SER A CA 1
ATOM 1179 C C . SER A 1 156 ? 4.988 -9.292 5.669 1.00 92.62 156 SER A C 1
ATOM 1181 O O . SER A 1 156 ? 4.523 -9.016 4.556 1.00 92.62 156 SER A O 1
ATOM 1183 N N . SER A 1 157 ? 4.278 -9.860 6.636 1.00 89.38 157 SER A N 1
ATOM 1184 C CA . SER A 1 157 ? 2.831 -10.000 6.594 1.00 89.38 157 SER A CA 1
ATOM 1185 C C . SER A 1 157 ? 2.227 -9.362 7.832 1.00 89.38 157 SER A C 1
ATOM 1187 O O . SER A 1 157 ? 2.593 -9.743 8.943 1.00 89.38 157 SER A O 1
ATOM 1189 N N . ASP A 1 158 ? 1.292 -8.451 7.616 1.00 78.75 158 ASP A N 1
ATOM 1190 C CA . ASP A 1 158 ? 0.550 -7.750 8.658 1.00 78.75 158 ASP A CA 1
ATOM 1191 C C . ASP A 1 158 ? -0.936 -8.150 8.580 1.00 78.75 158 ASP A C 1
ATOM 1193 O O . ASP A 1 158 ? -1.468 -8.465 7.508 1.00 78.75 158 ASP A O 1
ATOM 1197 N N . PHE A 1 159 ? -1.598 -8.185 9.731 1.00 73.19 159 PHE A N 1
ATOM 1198 C CA . PHE A 1 159 ? -3.027 -8.403 9.868 1.00 73.19 159 PHE A CA 1
ATOM 1199 C C . PHE A 1 159 ? -3.637 -7.262 10.675 1.00 73.19 159 PHE A C 1
ATOM 1201 O O . PHE A 1 159 ? -3.205 -6.970 11.785 1.00 73.19 159 PHE A O 1
ATOM 1208 N N . ASP A 1 160 ? -4.750 -6.723 10.180 1.00 72.88 160 ASP A N 1
ATOM 1209 C CA . ASP A 1 160 ? -5.465 -5.592 10.783 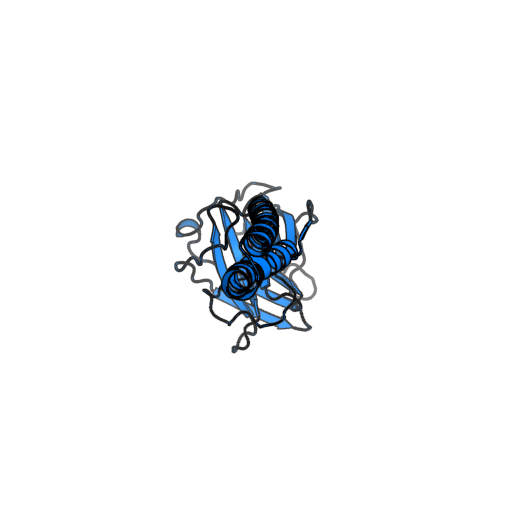1.00 72.88 160 ASP A CA 1
ATOM 1210 C C . ASP A 1 160 ? -6.285 -5.969 12.045 1.00 72.88 160 ASP A C 1
ATOM 1212 O O . ASP A 1 160 ? -7.447 -5.598 12.226 1.00 72.88 160 ASP A O 1
ATOM 1216 N N . VAL A 1 161 ? -5.707 -6.785 12.932 1.00 78.31 161 VAL A N 1
ATOM 1217 C CA . VAL A 1 161 ? -6.322 -7.191 14.207 1.00 78.31 161 VAL A CA 1
ATOM 1218 C C . VAL A 1 161 ? -6.316 -6.025 15.193 1.00 78.31 161 VAL A C 1
ATOM 1220 O O . VAL A 1 161 ? -7.255 -5.876 15.977 1.00 78.31 161 VAL A O 1
ATOM 1223 N N . GLY A 1 162 ? -5.291 -5.171 15.130 1.00 83.00 162 GLY A N 1
ATOM 1224 C CA . GLY A 1 162 ? -5.187 -3.981 15.967 1.00 83.00 162 GLY A CA 1
ATOM 1225 C C . GLY A 1 162 ? -6.408 -3.076 15.814 1.00 83.00 162 GLY A C 1
ATOM 1226 O O . GLY A 1 162 ? -7.044 -2.742 16.819 1.00 83.00 162 GLY A O 1
ATOM 1227 N N . SER A 1 163 ? -6.793 -2.731 14.579 1.00 84.69 163 SER A N 1
ATOM 1228 C CA . SER A 1 163 ? -7.943 -1.848 14.341 1.00 84.69 163 SER A CA 1
ATOM 1229 C C . SER A 1 163 ? -9.247 -2.459 14.836 1.00 84.69 163 SER A C 1
ATOM 1231 O O . SER A 1 163 ? -10.076 -1.750 15.408 1.00 84.69 163 SER A O 1
ATOM 1233 N N . ALA A 1 164 ? -9.415 -3.779 14.700 1.00 87.44 164 ALA A N 1
ATOM 1234 C CA . ALA A 1 164 ? -10.570 -4.483 15.247 1.00 87.44 164 ALA A CA 1
ATOM 1235 C C . ALA A 1 164 ? -10.623 -4.391 16.783 1.00 87.44 164 ALA A C 1
ATOM 1237 O O . ALA A 1 164 ? -11.680 -4.090 17.340 1.00 87.44 164 ALA A O 1
ATOM 1238 N N . ILE A 1 165 ? -9.495 -4.589 17.476 1.00 90.25 165 ILE A N 1
ATOM 1239 C CA . ILE A 1 165 ? -9.410 -4.447 18.939 1.00 90.25 165 ILE A CA 1
ATOM 1240 C C . ILE A 1 165 ? -9.722 -3.007 19.357 1.00 90.25 165 ILE A C 1
ATOM 1242 O O . ILE A 1 165 ? -10.559 -2.805 20.237 1.00 90.25 165 ILE A O 1
ATOM 1246 N N . HIS A 1 166 ? -9.103 -2.014 18.711 1.00 92.69 166 HIS A N 1
ATOM 1247 C CA . HIS A 1 166 ? -9.366 -0.600 18.979 1.00 92.69 166 HIS A CA 1
ATOM 1248 C C . HIS A 1 166 ? -10.860 -0.284 18.833 1.00 92.69 166 HIS A C 1
ATOM 1250 O O . HIS A 1 166 ? -11.470 0.246 19.761 1.00 92.69 166 HIS A O 1
ATOM 1256 N N . ALA A 1 167 ? -11.467 -0.674 17.709 1.00 92.94 167 ALA A N 1
ATOM 1257 C CA . ALA A 1 167 ? -12.879 -0.434 17.441 1.00 92.94 167 ALA A CA 1
ATOM 1258 C C . ALA A 1 167 ? -13.783 -1.095 18.491 1.00 92.94 167 ALA A C 1
ATOM 1260 O O . ALA A 1 167 ? -14.643 -0.428 19.063 1.00 92.94 167 ALA A O 1
ATOM 1261 N N . VAL A 1 168 ? -13.571 -2.379 18.800 1.00 95.12 168 VAL A N 1
ATOM 1262 C CA . VAL A 1 168 ? -14.395 -3.114 19.773 1.00 95.12 168 VAL A CA 1
ATOM 1263 C C . VAL A 1 168 ? -14.277 -2.512 21.171 1.00 95.12 168 VAL A C 1
ATOM 1265 O O . VAL A 1 168 ? -15.298 -2.260 21.810 1.00 95.12 168 VAL A O 1
ATOM 1268 N N . VAL A 1 169 ? -13.058 -2.238 21.644 1.00 96.12 169 VAL A N 1
ATOM 1269 C CA . VAL A 1 169 ? -12.824 -1.674 22.983 1.00 96.12 169 VAL A CA 1
ATOM 1270 C C . VAL A 1 169 ? -13.417 -0.268 23.097 1.00 96.12 169 VAL A C 1
ATOM 1272 O O . VAL A 1 169 ? -14.093 0.031 24.084 1.00 96.12 169 VAL A O 1
ATOM 1275 N N . MET A 1 170 ? -13.239 0.577 22.078 1.00 97.38 170 MET A N 1
ATOM 1276 C CA . MET A 1 170 ? -13.785 1.938 22.068 1.00 97.38 170 MET A CA 1
ATOM 1277 C C . MET A 1 170 ? -15.316 1.936 21.970 1.00 97.38 170 MET A C 1
ATOM 1279 O O . MET A 1 170 ? -15.973 2.680 22.700 1.00 97.38 170 MET A O 1
ATOM 1283 N N . CYS A 1 171 ? -15.911 1.067 21.146 1.00 97.00 171 CYS A N 1
ATOM 1284 C CA . CYS A 1 171 ? -17.364 0.902 21.085 1.00 97.00 171 CYS A CA 1
ATOM 1285 C C . CYS A 1 171 ? -17.934 0.406 22.418 1.00 97.00 171 CYS A C 1
ATOM 1287 O O . CYS A 1 171 ? -18.908 0.977 22.907 1.00 97.00 171 CYS A O 1
ATOM 1289 N N . LEU A 1 172 ? -17.322 -0.606 23.042 1.00 96.62 172 LEU A N 1
ATOM 1290 C CA . LEU A 1 172 ? -17.736 -1.086 24.362 1.00 96.62 172 LEU A CA 1
ATOM 1291 C C . LEU A 1 172 ? -17.692 0.045 25.393 1.00 96.62 172 LEU A C 1
ATOM 1293 O O . LEU A 1 172 ? -18.672 0.251 26.108 1.00 96.62 172 LEU A O 1
ATOM 1297 N N . ALA A 1 173 ? -16.603 0.815 25.438 1.00 97.25 173 ALA A N 1
ATOM 1298 C CA . ALA A 1 173 ? -16.471 1.930 26.367 1.00 97.25 173 ALA A CA 1
ATOM 1299 C C . ALA A 1 173 ? -17.574 2.981 26.156 1.00 97.25 173 ALA A C 1
ATOM 1301 O O . ALA A 1 173 ? -18.361 3.232 27.069 1.00 97.25 173 ALA A O 1
ATOM 1302 N N . PHE A 1 174 ? -17.659 3.573 24.960 1.00 97.50 174 PHE A N 1
ATOM 1303 C CA . PHE A 1 174 ? -18.492 4.755 24.704 1.00 97.50 174 PHE A CA 1
ATOM 1304 C C . PHE A 1 174 ? -19.970 4.459 24.458 1.00 97.50 174 PHE A C 1
ATOM 1306 O O . PHE A 1 174 ? -20.812 5.279 24.817 1.00 97.50 174 PHE A O 1
ATOM 1313 N N . VAL A 1 175 ? -20.303 3.316 23.857 1.00 97.31 175 VAL A N 1
ATOM 1314 C CA . VAL A 1 175 ? -21.694 2.982 23.508 1.00 97.31 175 VAL A CA 1
ATOM 1315 C C . VAL A 1 175 ? -22.378 2.209 24.632 1.00 97.31 175 VAL A C 1
ATOM 1317 O O . VAL A 1 175 ? -23.588 2.333 24.804 1.00 97.31 175 VAL A O 1
ATOM 1320 N N . ILE A 1 176 ? -21.624 1.427 25.413 1.00 96.81 176 ILE A N 1
ATOM 1321 C CA . ILE A 1 176 ? -22.199 0.522 26.415 1.00 96.81 176 ILE A CA 1
ATOM 1322 C C . ILE A 1 176 ? -21.844 0.964 27.836 1.00 96.81 176 ILE A C 1
ATOM 1324 O O . ILE A 1 176 ? -22.743 1.303 28.604 1.00 96.81 176 ILE A O 1
ATOM 1328 N N . VAL A 1 177 ? -20.563 0.987 28.212 1.00 97.19 177 VAL A N 1
ATOM 1329 C CA . VAL A 1 177 ? -20.165 1.133 29.625 1.00 97.19 177 VAL A CA 1
ATOM 1330 C C . VAL A 1 177 ? -20.407 2.556 30.153 1.00 97.19 177 VAL A C 1
ATOM 1332 O O . VAL A 1 177 ? -21.011 2.708 31.217 1.00 97.19 177 VAL A O 1
ATOM 1335 N N . PHE A 1 178 ? -20.019 3.599 29.408 1.00 97.19 178 PHE A N 1
ATOM 1336 C CA . PHE A 1 178 ? -20.256 4.999 29.794 1.00 97.19 178 PHE A CA 1
ATOM 1337 C C . PHE A 1 178 ? -21.760 5.315 29.969 1.00 97.19 178 PHE A C 1
ATOM 1339 O O . PHE A 1 178 ? -22.134 5.810 31.043 1.00 97.19 178 PHE A O 1
ATOM 1346 N N . PRO A 1 179 ? -22.647 5.004 28.994 1.00 96.31 179 PRO A N 1
ATOM 1347 C CA . PRO A 1 179 ? -24.089 5.214 29.142 1.00 96.31 179 PRO A CA 1
ATOM 1348 C C . PRO A 1 179 ? -24.726 4.348 30.232 1.00 96.31 179 PRO A C 1
ATOM 1350 O O . PRO A 1 179 ? -25.636 4.795 30.929 1.00 96.31 179 PRO A O 1
ATOM 1353 N N . LEU A 1 180 ? -24.241 3.120 30.440 1.00 95.50 180 LEU A N 1
ATOM 1354 C CA . LEU A 1 180 ? -24.716 2.282 31.540 1.00 95.50 180 LEU A CA 1
ATOM 1355 C C . LEU A 1 180 ? -24.403 2.924 32.900 1.00 95.50 180 LEU A C 1
ATOM 1357 O O . LEU A 1 180 ? -25.253 2.931 33.790 1.00 95.50 180 LEU A O 1
ATOM 1361 N N . GLY A 1 181 ? -23.220 3.524 33.054 1.00 93.44 181 GLY A N 1
ATOM 1362 C CA . GLY A 1 181 ? -22.846 4.250 34.266 1.00 93.44 181 GLY A CA 1
ATOM 1363 C C . GLY A 1 181 ? -23.774 5.431 34.569 1.00 93.44 181 GLY A C 1
ATOM 1364 O O . GLY A 1 181 ? -24.119 5.660 35.731 1.00 93.44 181 GLY A O 1
ATOM 1365 N N . THR A 1 182 ? -24.216 6.182 33.555 1.00 91.75 182 THR A N 1
ATOM 1366 C CA . THR A 1 182 ? -25.170 7.293 33.744 1.00 91.75 182 THR A CA 1
ATOM 1367 C C . THR A 1 182 ? -26.591 6.797 34.009 1.00 91.75 182 THR A C 1
ATOM 1369 O O . THR A 1 182 ? -27.291 7.381 34.835 1.00 91.75 182 THR A O 1
ATOM 1372 N N . LEU A 1 183 ? -27.007 5.684 33.398 1.00 93.75 183 LEU A N 1
ATOM 1373 C CA . LEU A 1 183 ? -28.295 5.051 33.680 1.00 93.75 183 LEU A CA 1
ATOM 1374 C C . LEU A 1 183 ? -28.364 4.548 35.131 1.00 93.75 183 LEU A C 1
ATOM 1376 O O . LEU A 1 183 ? -29.322 4.838 35.845 1.00 93.75 183 LEU A O 1
ATOM 1380 N N . LEU A 1 184 ? -27.334 3.837 35.597 1.00 93.31 184 LEU A N 1
ATOM 1381 C CA . LEU A 1 184 ? -27.291 3.265 36.948 1.00 93.31 184 LEU A CA 1
ATOM 1382 C C . LEU A 1 184 ? -27.107 4.313 38.051 1.00 93.31 184 LEU A C 1
ATOM 1384 O O . LEU A 1 184 ? -27.502 4.059 39.190 1.00 93.31 184 LEU A O 1
ATOM 1388 N N . LEU A 1 185 ? -26.602 5.509 37.722 1.00 93.19 185 LEU A N 1
ATOM 1389 C CA . LEU A 1 185 ? -26.638 6.663 38.626 1.00 93.19 185 LEU A CA 1
ATOM 1390 C C . LEU A 1 185 ? -28.074 6.965 39.079 1.00 93.1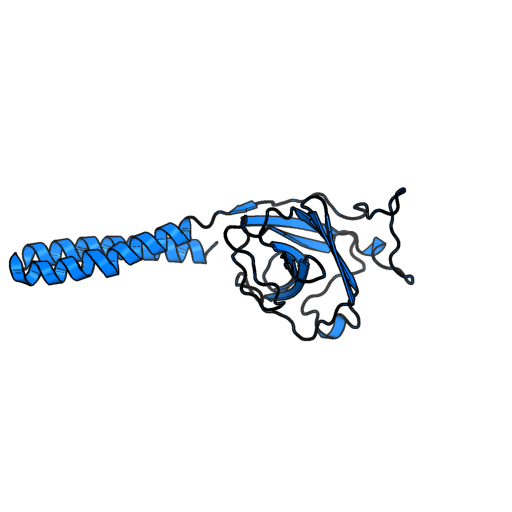9 185 LEU A C 1
ATOM 1392 O O . LEU A 1 185 ? -28.292 7.292 40.242 1.00 93.19 185 LEU A O 1
ATOM 1396 N N . ARG A 1 186 ? -29.050 6.831 38.170 1.00 90.75 186 ARG A N 1
ATOM 1397 C CA . ARG A 1 186 ? -30.461 7.131 38.444 1.00 90.75 186 ARG A CA 1
ATOM 1398 C C . ARG A 1 186 ? -31.127 6.102 39.356 1.00 90.75 186 ARG A C 1
ATOM 1400 O O . ARG A 1 186 ? -32.054 6.459 40.074 1.00 90.75 186 ARG A O 1
ATOM 1407 N N . PHE A 1 187 ? -30.686 4.846 39.306 1.00 91.56 187 PHE A N 1
ATOM 1408 C CA . PHE A 1 187 ? -31.395 3.732 39.943 1.00 91.56 187 PHE A CA 1
ATOM 1409 C C . PHE A 1 187 ? -30.673 3.113 41.142 1.00 91.56 187 PHE A C 1
ATOM 1411 O O . PHE A 1 187 ? -31.333 2.471 41.953 1.00 91.56 187 PHE A O 1
ATOM 1418 N N . ILE A 1 188 ? -29.349 3.267 41.264 1.00 93.00 188 ILE A N 1
ATOM 1419 C CA . ILE A 1 188 ? -28.563 2.572 42.294 1.00 93.00 188 ILE A CA 1
ATOM 1420 C C . ILE A 1 188 ? -27.874 3.556 43.238 1.00 93.00 188 ILE A C 1
ATOM 1422 O O . ILE A 1 188 ? -28.321 3.750 44.363 1.00 93.00 188 ILE A O 1
ATOM 1426 N N . SER A 1 189 ? -26.740 4.133 42.837 1.00 94.62 189 SER A N 1
ATOM 1427 C CA . SER A 1 189 ? -26.006 5.086 43.674 1.00 94.62 189 SER A CA 1
ATOM 1428 C C . SER A 1 189 ? -24.891 5.789 42.906 1.00 94.62 189 SER A C 1
ATOM 1430 O O . SER A 1 189 ? -24.358 5.273 41.921 1.00 94.62 189 SER A O 1
ATOM 1432 N N . VAL A 1 190 ? -24.442 6.919 43.457 1.00 94.50 190 VAL A N 1
ATOM 1433 C CA . VAL A 1 190 ? -23.215 7.610 43.031 1.00 94.50 190 VAL A CA 1
ATOM 1434 C C . VAL A 1 190 ? -21.984 6.702 43.145 1.00 94.50 190 VAL A C 1
ATOM 1436 O O . VAL A 1 190 ? -21.069 6.813 42.333 1.00 94.50 190 VAL A O 1
ATOM 1439 N N . ARG A 1 191 ? -21.963 5.767 44.112 1.00 94.56 191 ARG A N 1
ATOM 1440 C CA . ARG A 1 191 ? -20.846 4.825 44.289 1.00 94.56 191 ARG A CA 1
ATOM 1441 C C . ARG A 1 191 ? -20.686 3.894 43.090 1.00 94.56 191 ARG A C 1
ATOM 1443 O O . ARG A 1 191 ? -19.587 3.728 42.580 1.00 94.56 191 ARG A O 1
ATOM 1450 N N . VAL A 1 192 ? -21.789 3.324 42.617 1.00 94.44 192 VAL A N 1
ATOM 1451 C CA . VAL A 1 192 ? -21.777 2.445 41.439 1.00 94.44 192 VAL A CA 1
ATOM 1452 C C . VAL A 1 192 ? -21.454 3.233 40.174 1.00 94.44 192 VAL A C 1
ATOM 1454 O O . VAL A 1 192 ? -20.680 2.757 39.349 1.00 94.44 192 VAL A O 1
ATOM 1457 N N . HIS A 1 193 ? -21.978 4.456 40.051 1.00 94.75 193 HIS A N 1
ATOM 1458 C CA . HIS A 1 193 ? -21.651 5.329 38.929 1.00 94.75 193 HIS A CA 1
ATOM 1459 C C . HIS A 1 193 ? -20.141 5.546 38.798 1.00 94.75 193 HIS A C 1
ATOM 1461 O O . HIS A 1 193 ? -19.592 5.240 37.743 1.00 94.75 193 HIS A O 1
ATOM 1467 N N . TRP A 1 194 ? -19.455 6.015 39.850 1.00 95.19 194 TRP A N 1
ATOM 1468 C CA . TRP A 1 194 ? -18.025 6.314 39.723 1.00 95.19 194 TRP A CA 1
ATOM 1469 C C . TRP A 1 194 ? -17.194 5.056 39.430 1.00 95.19 194 TRP A C 1
ATOM 1471 O O . TRP A 1 194 ? -16.287 5.136 38.610 1.00 95.19 194 TRP A O 1
ATOM 1481 N N . ILE A 1 195 ? -17.546 3.892 39.999 1.00 96.56 195 ILE A N 1
ATOM 1482 C CA . ILE A 1 195 ? -16.866 2.617 39.703 1.00 96.56 195 ILE A CA 1
ATOM 1483 C C . ILE A 1 195 ? -16.973 2.283 38.210 1.00 96.56 195 ILE A C 1
ATOM 1485 O O . ILE A 1 195 ? -15.968 1.974 37.570 1.00 96.56 195 ILE A O 1
ATOM 1489 N N . ILE A 1 196 ? -18.175 2.377 37.635 1.00 96.50 196 ILE A N 1
ATOM 1490 C CA . ILE A 1 196 ? -18.395 2.084 36.213 1.00 96.50 196 ILE A CA 1
ATOM 1491 C C . ILE A 1 196 ? -17.668 3.100 35.327 1.00 96.50 196 ILE A C 1
ATOM 1493 O O . ILE A 1 196 ? -17.065 2.701 34.332 1.00 96.50 196 ILE A O 1
ATOM 1497 N N . GLN A 1 197 ? -17.644 4.383 35.708 1.00 96.00 197 GLN A N 1
ATOM 1498 C CA . GLN A 1 197 ? -16.888 5.394 34.963 1.00 96.00 197 GLN A CA 1
ATOM 1499 C C . GLN A 1 197 ? -15.377 5.157 35.008 1.00 96.00 197 GLN A C 1
ATOM 1501 O O . GLN A 1 197 ? -14.695 5.335 33.997 1.00 96.00 197 GLN A O 1
ATOM 1506 N N . SER A 1 198 ? -14.841 4.694 36.139 1.00 97.38 198 SER A N 1
ATOM 1507 C CA . SER A 1 198 ? -13.436 4.296 36.231 1.00 97.38 198 SER A CA 1
ATOM 1508 C C . SER A 1 198 ? -13.125 3.102 35.323 1.00 97.38 198 SER A C 1
ATOM 1510 O O . SER A 1 198 ? -12.130 3.141 34.604 1.00 97.38 198 SER A O 1
ATOM 1512 N N . ILE A 1 199 ? -13.991 2.082 35.280 1.00 97.06 199 ILE A N 1
ATOM 1513 C CA . ILE A 1 199 ? -13.825 0.926 34.379 1.00 97.06 199 ILE A CA 1
ATOM 1514 C C . ILE A 1 199 ? -13.877 1.364 32.908 1.00 97.06 199 ILE A C 1
ATOM 1516 O O . ILE A 1 199 ? -13.006 0.986 32.125 1.00 97.06 199 ILE A O 1
ATOM 1520 N N . ALA A 1 200 ? -14.848 2.201 32.532 1.00 97.25 200 ALA A N 1
ATOM 1521 C CA . ALA A 1 200 ? -14.957 2.733 31.174 1.00 97.25 200 ALA A CA 1
ATOM 1522 C C . ALA A 1 200 ? -13.705 3.528 30.771 1.00 97.25 200 ALA A C 1
ATOM 1524 O O . ALA A 1 200 ? -13.201 3.384 29.659 1.00 97.25 200 ALA A O 1
ATOM 1525 N N . THR A 1 201 ? -13.154 4.315 31.699 1.00 97.38 201 THR A N 1
ATOM 1526 C CA . THR A 1 201 ? -11.919 5.081 31.480 1.00 97.38 201 THR A CA 1
ATOM 1527 C C . THR A 1 201 ? -10.720 4.165 31.231 1.00 97.38 201 THR A C 1
ATOM 1529 O O . THR A 1 201 ? -9.923 4.443 30.339 1.00 97.38 201 THR A O 1
ATOM 1532 N N . ILE A 1 202 ? -10.607 3.041 31.949 1.00 97.44 202 ILE A N 1
ATOM 1533 C CA . ILE A 1 202 ? -9.558 2.040 31.693 1.00 97.44 202 ILE A CA 1
ATOM 1534 C C . ILE A 1 202 ? -9.682 1.490 30.268 1.00 97.44 202 ILE A C 1
ATOM 1536 O O . ILE A 1 202 ? -8.677 1.404 29.565 1.00 97.44 202 ILE A O 1
ATOM 1540 N N . PHE A 1 203 ? -10.897 1.175 29.807 1.00 97.12 203 PHE A N 1
ATOM 1541 C CA . PHE A 1 203 ? -11.105 0.729 28.425 1.00 97.12 203 PHE A CA 1
ATOM 1542 C C . PHE A 1 203 ? -10.684 1.793 27.411 1.00 97.12 203 PHE A C 1
ATOM 1544 O O . PHE A 1 203 ? -10.033 1.453 26.429 1.00 97.12 203 PHE A O 1
ATOM 1551 N N . VAL A 1 204 ? -10.973 3.074 27.658 1.00 97.88 204 VAL A N 1
ATOM 1552 C CA . VAL A 1 204 ? -10.511 4.164 26.783 1.00 97.88 204 VAL A CA 1
ATOM 1553 C C . VAL A 1 204 ? -8.991 4.261 26.755 1.00 97.88 204 VAL A C 1
ATOM 1555 O O . VAL A 1 204 ? -8.430 4.431 25.680 1.00 97.88 204 VAL A O 1
ATOM 1558 N N . ILE A 1 205 ? -8.310 4.125 27.894 1.00 97.25 205 ILE A N 1
ATOM 1559 C CA . ILE A 1 205 ? -6.840 4.156 27.940 1.00 97.25 205 ILE A CA 1
ATOM 1560 C C . ILE A 1 205 ? -6.255 2.992 27.135 1.00 97.25 205 ILE A C 1
ATOM 1562 O O . ILE A 1 205 ? -5.335 3.198 26.344 1.00 97.25 205 ILE A O 1
ATOM 1566 N N . VAL A 1 206 ? -6.811 1.787 27.291 1.00 95.50 206 VAL A N 1
ATOM 1567 C CA . VAL A 1 206 ? -6.401 0.612 26.509 1.00 95.50 206 VAL A CA 1
ATOM 1568 C C . VAL A 1 206 ? -6.659 0.845 25.021 1.00 95.50 206 VAL A C 1
ATOM 1570 O O . VAL A 1 206 ? -5.737 0.703 24.223 1.00 95.50 206 VAL A O 1
ATOM 1573 N N . GLY A 1 207 ? -7.871 1.267 24.648 1.00 95.25 207 GLY A N 1
ATOM 1574 C CA . GLY A 1 207 ? -8.248 1.542 23.262 1.00 95.25 207 GLY A CA 1
ATOM 1575 C C . GLY A 1 207 ? -7.383 2.628 22.620 1.00 95.25 207 GLY A C 1
ATOM 1576 O O . GLY A 1 207 ? -6.923 2.456 21.492 1.00 95.25 207 GLY A O 1
ATOM 1577 N N . LEU A 1 208 ? -7.086 3.709 23.345 1.00 94.94 208 LEU A N 1
ATOM 1578 C CA . LEU A 1 208 ? -6.167 4.762 22.910 1.00 94.94 208 LEU A CA 1
ATOM 1579 C C . LEU A 1 208 ? -4.757 4.210 22.687 1.00 94.94 208 LEU A C 1
ATOM 1581 O O . LEU A 1 208 ? -4.166 4.470 21.643 1.00 94.94 208 LEU A O 1
ATOM 1585 N N . GLY A 1 209 ? -4.238 3.422 23.633 1.00 93.25 209 GLY A N 1
ATOM 1586 C CA . GLY A 1 209 ? -2.931 2.779 23.511 1.00 93.25 209 GLY A CA 1
ATOM 1587 C C . GLY A 1 209 ? -2.839 1.882 22.277 1.00 93.25 209 GLY A C 1
ATOM 1588 O O . GLY A 1 209 ? -1.874 1.980 21.521 1.00 93.25 209 GLY A O 1
ATOM 1589 N N . THR A 1 210 ? -3.870 1.071 22.015 1.00 91.94 210 THR A N 1
ATOM 1590 C CA . THR A 1 210 ? -3.941 0.254 20.794 1.00 91.94 210 THR A CA 1
ATOM 1591 C C . THR A 1 210 ? -3.991 1.128 19.536 1.00 91.94 210 THR A C 1
ATOM 1593 O O . THR A 1 210 ? -3.291 0.840 18.574 1.00 91.94 210 THR A O 1
ATOM 1596 N N . GLY A 1 211 ? -4.757 2.225 19.547 1.00 89.38 211 GLY A N 1
ATOM 1597 C CA . GLY A 1 211 ? -4.850 3.164 18.421 1.00 89.38 211 GLY A CA 1
ATOM 1598 C C . GLY A 1 211 ? -3.516 3.830 18.071 1.00 89.38 211 GLY A C 1
ATOM 1599 O O . GLY A 1 211 ? -3.144 3.904 16.900 1.00 89.38 211 GLY A O 1
ATOM 1600 N N . ILE A 1 212 ? -2.769 4.270 19.087 1.00 90.19 212 ILE A N 1
ATOM 1601 C CA . ILE A 1 212 ? -1.424 4.839 18.916 1.00 90.19 212 ILE A CA 1
ATOM 1602 C C . ILE A 1 212 ? -0.471 3.794 18.332 1.00 90.19 212 ILE A C 1
ATOM 1604 O O . ILE A 1 212 ? 0.254 4.105 17.393 1.00 90.19 212 ILE A O 1
ATOM 1608 N N . TYR A 1 213 ? -0.502 2.564 18.850 1.00 86.69 213 TYR A N 1
ATOM 1609 C CA . TYR A 1 213 ? 0.349 1.478 18.364 1.00 86.69 213 TYR A CA 1
ATOM 1610 C C . TYR A 1 213 ? 0.135 1.198 16.868 1.00 86.69 213 TYR A C 1
ATOM 1612 O O . TYR A 1 213 ? 1.100 1.217 16.110 1.00 86.69 213 TYR A O 1
ATOM 1620 N N . ILE A 1 214 ? -1.120 1.053 16.428 1.00 84.62 214 ILE A N 1
ATOM 1621 C CA . ILE A 1 214 ? -1.461 0.827 15.009 1.00 84.62 214 ILE A CA 1
ATOM 1622 C C . ILE A 1 214 ? -0.995 1.990 14.128 1.00 84.62 214 ILE A C 1
ATOM 1624 O O . ILE A 1 214 ? -0.589 1.788 12.993 1.00 84.62 214 ILE A O 1
ATOM 1628 N N . SER A 1 215 ? -1.042 3.218 14.648 1.00 78.25 215 SER A N 1
ATOM 1629 C CA . SER A 1 215 ? -0.631 4.411 13.895 1.00 78.25 215 SER A CA 1
ATOM 1630 C C . SER A 1 215 ? 0.890 4.537 13.747 1.00 78.25 215 SER A C 1
ATOM 1632 O O . SER A 1 215 ? 1.354 5.382 12.986 1.00 78.25 215 SER A O 1
ATOM 1634 N N . SER A 1 216 ? 1.656 3.764 14.524 1.00 71.50 216 SER A N 1
ATOM 1635 C CA . SER A 1 216 ? 3.124 3.782 14.535 1.00 71.50 216 SER A CA 1
ATOM 1636 C C . SER A 1 216 ? 3.770 2.646 13.740 1.00 71.50 216 SER A C 1
ATOM 1638 O O . SER A 1 216 ? 4.995 2.619 13.625 1.00 71.50 216 SER A O 1
ATOM 1640 N N . GLU A 1 217 ? 2.960 1.718 13.234 1.00 63.69 217 GLU A N 1
ATOM 1641 C CA . GLU A 1 217 ? 3.374 0.627 12.348 1.00 63.69 217 GLU A CA 1
ATOM 1642 C C . GLU A 1 217 ? 3.339 1.061 10.885 1.00 63.69 217 GLU A C 1
ATOM 1644 O O . GLU A 1 217 ? 4.316 0.777 10.160 1.00 63.69 217 GLU A O 1
#

Sequence (217 aa):
MSGPAKHSWIAVGTGSEMQNSMMFVLYSDNTKHGATLSTRYSTGEQEPKYVSDTKPELHATNENGIFSVDAHYKKSSSWMHNHIDMSSSKQPFIFTLGPKLHGKTGGSSTATIQRHVVYGRFTMDMTKAVSSSTPQLNGDNGAWISSGASSAYGVSSDFDVGSAIHAVVMCLAFVIVFPLGTLLLRFISVRVHWIIQSIATIFVIVGLGTGIYISSE

pLDDT: mean 87.95, std 9.8, range [50.41, 97.88]

Secondary structure (DSSP, 8-state):
-EEETTBSEEEEEESSSSTT-EEEEEEE--STTSEEEEEEE-SSSSPPEE-TT---EEEEEEETTEEEEEEE-SSGGGT--S---TT-TTEEEEEEEPPBPSSPPPS-TT---PPPSEEEEEEE-GGGT--SS-----STTS-----SBPPPEEEEE--THHHHHHHHHHHIIIIIIHHHHHHHHHHT-HHHHHHHHHHHHHHHHHHHHHHHHHHT-